Protein AF-A0A8S0P859-F1 (afdb_monomer_lite)

Sequence (297 aa):
MIHQGKLPVNLKQMSTKRLSVHLLQLVLFYLLIFFKLLDSATSANGVLSSSPEEEEEIEAAIGYGYSIQSVIGDSSGKTLTAHLQLIQNSSILGLDIQFLTLTASFETKDRLRIRITDADSPRWEIPQQILPRQSQSPLRRSLVGNHPSPPQNHRLFLSDPTSDLTFTLQNTAPFGFTVSRISSGDTLFNTTPVNHRPSTYLIFKDQYLQLSSALPPHTSNLYGIGEHTKSSFRLQHNQTLTLWNADIASAKIDLNLYGSHPFYMDVRSPGGITHGVLLLNLMAWMLCTLGIGLPTR

InterPro domains:
  IPR011013 Galactose mutarotase-like domain superfamily [SSF74650] (62-282)
  IPR025887 Glycoside hydrolase family 31, N-terminal domain [PF13802] (104-282)

Secondary structure (DSSP, 8-state):
---PPPPP--SSHHHHHHHHHHHHHHHHHHHHHHHHHHHHTTS--------HHHHHHHHHHH---EEEEEEEE-TTSSEEEEEEEESS---TTSPBPSEEEEEEEEEETTEEEEEEEESSS------TTTS--PPPPP----------PPPSSSEEEEE-TT-SEEEEEE--SS-EEEEEETTT--EEEE-PPPTT-GGGS-EEBSS-EE------TTT--EEEEES-B-S-SSPPSSEEEEE------TTSBTS--S--EEEEEEEETTTTEEEEEE-----S-EEEEE--PPP--

Structure (mmCIF, N/CA/C/O backbone):
data_AF-A0A8S0P859-F1
#
_entry.id   AF-A0A8S0P859-F1
#
loop_
_atom_site.group_PDB
_atom_site.id
_atom_site.type_symbol
_atom_site.label_atom_id
_atom_site.label_alt_id
_atom_site.label_comp_id
_atom_site.label_asym_id
_atom_site.label_entity_id
_atom_site.label_seq_id
_atom_site.pdbx_PDB_ins_code
_atom_site.Cartn_x
_atom_site.Cartn_y
_atom_site.Cartn_z
_atom_site.occupancy
_atom_site.B_iso_or_equiv
_atom_site.auth_seq_id
_atom_site.auth_comp_id
_atom_site.auth_asym_id
_atom_site.auth_atom_id
_atom_site.pdbx_PDB_model_num
ATOM 1 N N . MET A 1 1 ? -25.769 4.813 -50.311 1.00 35.22 1 MET A N 1
ATOM 2 C CA . MET A 1 1 ? -25.599 6.239 -50.659 1.00 35.22 1 MET A CA 1
ATOM 3 C C . MET A 1 1 ? -24.997 6.916 -49.437 1.00 35.22 1 MET A C 1
ATOM 5 O O . MET A 1 1 ? -25.624 6.924 -48.388 1.00 35.22 1 MET A O 1
ATOM 9 N N . ILE A 1 2 ? -23.722 7.288 -49.527 1.00 25.86 2 ILE A N 1
ATOM 10 C CA . ILE A 1 2 ? -22.899 7.775 -48.412 1.00 25.86 2 ILE A CA 1
ATOM 11 C C . ILE A 1 2 ? -23.246 9.244 -48.173 1.00 25.86 2 ILE A C 1
ATOM 13 O O . ILE A 1 2 ? -23.098 10.047 -49.090 1.00 25.86 2 ILE A O 1
ATOM 17 N N . HIS A 1 3 ? -23.663 9.601 -46.958 1.00 25.80 3 HIS A N 1
ATOM 18 C CA . HIS A 1 3 ? -23.721 10.996 -46.531 1.00 25.80 3 HIS A CA 1
ATOM 19 C C . HIS A 1 3 ? -22.545 11.260 -45.590 1.00 25.80 3 HIS A C 1
ATOM 21 O O . HIS A 1 3 ? -22.503 10.757 -44.469 1.00 25.80 3 HIS A O 1
ATOM 27 N N . GLN A 1 4 ? -21.554 12.013 -46.073 1.00 32.56 4 GLN A N 1
ATOM 28 C CA . GLN A 1 4 ? -20.460 12.512 -45.248 1.00 32.56 4 GLN A CA 1
ATOM 29 C C . GLN A 1 4 ? -20.936 13.709 -44.419 1.00 32.56 4 GLN A C 1
ATOM 31 O O . GLN A 1 4 ? -21.314 14.740 -44.975 1.00 32.56 4 GLN A O 1
ATOM 36 N N . GLY A 1 5 ? -20.885 13.578 -43.094 1.00 28.41 5 GLY A N 1
ATOM 37 C CA . GLY A 1 5 ? -20.951 14.694 -42.154 1.00 28.41 5 GLY A CA 1
ATOM 38 C C . GLY A 1 5 ? -19.538 15.112 -41.747 1.00 28.41 5 GLY A C 1
ATOM 39 O O . GLY A 1 5 ? -18.796 14.317 -41.173 1.00 28.41 5 GLY A O 1
ATOM 40 N N . LYS A 1 6 ? -19.155 16.352 -42.066 1.00 31.91 6 LYS A N 1
ATOM 41 C CA . LYS A 1 6 ? -17.910 16.997 -41.618 1.00 31.91 6 LYS A CA 1
ATOM 42 C C . LYS A 1 6 ? -17.894 17.130 -40.089 1.00 31.91 6 LYS A C 1
ATOM 44 O O . LYS A 1 6 ? -18.782 17.757 -39.520 1.00 31.91 6 LYS A O 1
ATOM 49 N N . LEU A 1 7 ? -16.845 16.617 -39.448 1.00 30.45 7 LEU A N 1
ATOM 50 C CA . LEU A 1 7 ? -16.469 16.958 -38.071 1.00 30.45 7 LEU A CA 1
ATOM 51 C C . LEU A 1 7 ? -15.822 18.358 -38.034 1.00 30.45 7 LEU A C 1
ATOM 53 O O . LEU A 1 7 ? -15.005 18.659 -38.911 1.00 30.45 7 LEU A O 1
ATOM 57 N N . PRO A 1 8 ? -16.120 19.212 -37.037 1.00 32.94 8 PRO A N 1
ATOM 58 C CA . PRO A 1 8 ? -15.413 20.471 -36.871 1.00 32.94 8 PRO A CA 1
ATOM 59 C C . PRO A 1 8 ? -13.991 20.230 -36.347 1.00 32.94 8 PRO A C 1
ATOM 61 O O . PRO A 1 8 ? -13.750 19.581 -35.329 1.00 32.94 8 PRO A O 1
ATOM 64 N N . VAL A 1 9 ? -13.038 20.797 -37.081 1.00 44.69 9 VAL A N 1
ATOM 65 C CA . VAL A 1 9 ? -11.613 20.869 -36.768 1.00 44.69 9 VAL A CA 1
ATOM 66 C C . VAL A 1 9 ? -11.414 21.890 -35.650 1.00 44.69 9 VAL A C 1
ATOM 68 O O . VAL A 1 9 ? -11.278 23.073 -35.936 1.00 44.69 9 VAL A O 1
ATOM 71 N N . ASN A 1 10 ? -11.400 21.462 -34.382 1.00 39.41 10 ASN A N 1
ATOM 72 C CA . ASN A 1 10 ? -10.666 22.185 -33.333 1.00 39.41 10 ASN A CA 1
ATOM 73 C C . ASN A 1 10 ? -10.486 21.377 -32.031 1.00 39.41 10 ASN A C 1
ATOM 75 O O . ASN A 1 10 ? -11.115 21.643 -31.016 1.00 39.41 10 ASN A O 1
ATOM 79 N N . LEU A 1 11 ? -9.595 20.381 -32.045 1.00 36.38 11 LEU A N 1
ATOM 80 C CA . LEU A 1 11 ? -9.107 19.714 -30.820 1.00 36.38 11 LEU A CA 1
ATOM 81 C C . LEU A 1 11 ? -7.574 19.731 -30.688 1.00 36.38 11 LEU A C 1
ATOM 83 O O . LEU A 1 11 ? -7.034 19.370 -29.646 1.00 36.38 11 LEU A O 1
ATOM 87 N N . LYS A 1 12 ? -6.847 20.227 -31.700 1.00 35.47 12 LYS A N 1
ATOM 88 C CA . LYS A 1 12 ? -5.373 20.300 -31.675 1.00 35.47 12 LYS A CA 1
ATOM 89 C C . LYS A 1 12 ? -4.805 21.537 -30.972 1.00 35.47 12 LYS A C 1
ATOM 91 O O . LYS A 1 12 ? -3.627 21.535 -30.625 1.00 35.47 12 LYS A O 1
ATOM 96 N N . GLN A 1 13 ? -5.608 22.575 -30.729 1.00 35.34 13 GLN A N 1
ATOM 97 C CA . GLN A 1 13 ? -5.101 23.844 -30.186 1.00 35.34 13 GLN A CA 1
ATOM 98 C C . GLN A 1 13 ? -5.181 23.960 -28.653 1.00 35.34 13 GLN A C 1
ATOM 100 O O . GLN A 1 13 ? -4.499 24.803 -28.072 1.00 35.34 13 GLN A O 1
ATOM 105 N N . MET A 1 14 ? -5.962 23.102 -27.985 1.00 33.19 14 MET A N 1
ATOM 106 C CA . MET A 1 14 ? -6.164 23.162 -26.527 1.00 33.19 14 MET A CA 1
ATOM 107 C C . MET A 1 14 ? -5.249 22.203 -25.738 1.00 33.19 14 MET A C 1
ATOM 109 O O . MET A 1 14 ? -4.999 22.419 -24.556 1.00 33.19 14 MET A O 1
ATOM 113 N N . SER A 1 15 ? -4.685 21.186 -26.401 1.00 44.16 15 SER A N 1
ATOM 114 C CA . SER A 1 15 ? -3.767 20.201 -25.803 1.00 44.16 15 SER A CA 1
ATOM 115 C C . SER A 1 15 ? -2.305 20.673 -25.805 1.00 44.16 15 SER A C 1
ATOM 117 O O . SER A 1 15 ? -1.593 20.511 -24.817 1.00 44.16 15 SER A O 1
ATOM 119 N N . THR A 1 16 ? -1.872 21.360 -26.864 1.00 39.47 16 THR A N 1
ATOM 120 C CA . THR A 1 16 ? -0.487 21.830 -27.031 1.00 39.47 16 THR A CA 1
ATOM 121 C C . THR A 1 16 ? -0.111 22.949 -26.065 1.00 39.47 16 THR A C 1
ATOM 123 O O . THR A 1 16 ? 1.015 22.972 -25.582 1.00 39.47 16 THR A O 1
ATOM 126 N N . LYS A 1 17 ? -1.051 23.833 -25.700 1.00 38.88 17 LYS A N 1
ATOM 127 C CA . LYS A 1 17 ? -0.792 24.902 -24.720 1.00 38.88 17 LYS A CA 1
ATOM 128 C C . LYS A 1 17 ? -0.602 24.370 -23.294 1.00 38.88 17 LYS A C 1
ATOM 130 O O . LYS A 1 17 ? 0.308 24.824 -22.614 1.00 38.88 17 LYS A O 1
ATOM 135 N N . ARG A 1 18 ? -1.392 23.382 -22.846 1.00 45.03 18 ARG A N 1
ATOM 136 C CA . ARG A 1 18 ? -1.217 22.759 -21.514 1.00 45.03 18 ARG A CA 1
ATOM 137 C C . ARG A 1 18 ? 0.034 21.884 -21.437 1.00 45.03 18 ARG A C 1
ATOM 139 O O . ARG A 1 18 ? 0.764 21.986 -20.458 1.00 45.03 18 ARG A O 1
ATOM 146 N N . LEU A 1 19 ? 0.325 21.097 -22.479 1.00 43.97 19 LEU A N 1
ATOM 147 C CA . LEU A 1 19 ? 1.585 20.345 -22.559 1.00 43.97 19 LEU A CA 1
ATOM 148 C C . LEU A 1 19 ? 2.797 21.285 -22.561 1.00 43.97 19 LEU A C 1
ATOM 150 O O . LEU A 1 19 ? 3.784 21.009 -21.890 1.00 43.97 19 LEU A O 1
ATOM 154 N N . SER A 1 20 ? 2.707 22.411 -23.274 1.00 49.41 20 SER A N 1
ATOM 155 C CA . SER A 1 20 ? 3.773 23.412 -23.330 1.00 49.41 20 SER A CA 1
ATOM 156 C C . SER A 1 20 ? 4.015 24.079 -21.981 1.00 49.41 20 SER A C 1
ATOM 158 O O . SER A 1 20 ? 5.164 24.359 -21.674 1.00 49.41 20 SER A O 1
ATOM 160 N N . VAL A 1 21 ? 2.977 24.329 -21.177 1.00 51.91 21 VAL A N 1
ATOM 161 C CA . VAL A 1 21 ? 3.139 24.924 -19.840 1.00 51.91 21 VAL A CA 1
ATOM 162 C C . VAL A 1 21 ? 3.751 23.920 -18.865 1.00 51.91 21 VAL A C 1
ATOM 164 O O . VAL A 1 21 ? 4.648 24.293 -18.120 1.00 51.91 21 VAL A O 1
ATOM 167 N N . HIS A 1 22 ? 3.350 22.646 -18.903 1.00 57.69 22 HIS A N 1
ATOM 168 C CA . HIS A 1 22 ? 3.959 21.617 -18.054 1.00 57.69 22 HIS A CA 1
ATOM 169 C C . HIS A 1 22 ? 5.394 21.291 -18.460 1.00 57.69 22 HIS A C 1
ATOM 171 O O . HIS A 1 22 ? 6.247 21.176 -17.589 1.00 57.69 22 HIS A O 1
ATOM 177 N N . LEU A 1 23 ? 5.690 21.214 -19.761 1.00 56.25 23 LEU A N 1
ATOM 178 C CA . LEU A 1 23 ? 7.058 21.051 -20.247 1.00 56.25 23 LEU A CA 1
ATOM 179 C C . LEU A 1 23 ? 7.910 22.271 -19.886 1.00 56.25 23 LEU A C 1
ATOM 181 O O . LEU A 1 23 ? 9.048 22.105 -19.478 1.00 56.25 23 LEU A O 1
ATOM 185 N N . LEU A 1 24 ? 7.354 23.483 -19.966 1.00 50.75 24 LEU A N 1
ATOM 186 C CA . LEU A 1 24 ? 8.039 24.707 -19.553 1.00 50.75 24 LEU A CA 1
ATOM 187 C C . LEU A 1 24 ? 8.272 24.749 -18.040 1.00 50.75 24 LEU A C 1
ATOM 189 O O . LEU A 1 24 ? 9.339 25.177 -17.627 1.00 50.75 24 LEU A O 1
ATOM 193 N N . GLN A 1 25 ? 7.330 24.278 -17.218 1.00 58.97 25 GLN A N 1
ATOM 194 C CA . GLN A 1 25 ? 7.516 24.147 -15.769 1.00 58.97 25 GLN A CA 1
ATOM 195 C C . GLN A 1 25 ? 8.554 23.080 -15.422 1.00 58.97 25 GLN A C 1
ATOM 197 O O . GLN A 1 25 ? 9.380 23.317 -14.550 1.00 58.97 25 GLN A O 1
ATOM 202 N N . LEU A 1 26 ? 8.561 21.946 -16.129 1.00 60.00 26 LEU A N 1
ATOM 203 C CA . LEU A 1 26 ? 9.576 20.906 -15.968 1.00 60.00 26 LEU A CA 1
ATOM 204 C C . LEU A 1 26 ? 10.954 21.437 -16.377 1.00 60.00 26 LEU A C 1
ATOM 206 O O . LEU A 1 26 ? 11.920 21.275 -15.645 1.00 60.00 26 LEU A O 1
ATOM 210 N N . VAL A 1 27 ? 11.038 22.122 -17.522 1.00 71.00 27 VAL A N 1
ATOM 211 C CA . VAL A 1 27 ? 12.269 22.748 -18.012 1.00 71.00 27 VAL A CA 1
ATOM 212 C C . VAL A 1 27 ? 12.727 23.834 -17.052 1.00 71.00 27 VAL A C 1
ATOM 214 O O . VAL A 1 27 ? 13.904 23.837 -16.739 1.00 71.00 27 VAL A O 1
ATOM 217 N N . LEU A 1 28 ? 11.845 24.696 -16.529 1.00 58.84 28 LEU A N 1
ATOM 218 C CA . LEU A 1 28 ? 12.204 25.687 -15.507 1.00 58.84 28 LEU A CA 1
ATOM 219 C C . LEU A 1 28 ? 12.664 25.025 -14.210 1.00 58.84 28 LEU A C 1
ATOM 221 O O . LEU A 1 28 ? 13.595 25.524 -13.598 1.00 58.84 28 LEU A O 1
ATOM 225 N N . PHE A 1 29 ? 12.046 23.920 -13.797 1.00 69.44 29 PHE A N 1
ATOM 226 C CA . PHE A 1 29 ? 12.457 23.162 -12.618 1.00 69.44 29 PHE A CA 1
ATOM 227 C C . PHE A 1 29 ? 13.864 22.581 -12.807 1.00 69.44 29 PHE A C 1
ATOM 229 O O . PHE A 1 29 ? 14.737 22.811 -11.975 1.00 69.44 29 PHE A O 1
ATOM 236 N N . TYR A 1 30 ? 14.134 21.945 -13.951 1.00 67.50 30 TYR A N 1
ATOM 237 C CA . TYR A 1 30 ? 15.476 21.476 -14.302 1.00 67.50 30 TYR A CA 1
ATOM 238 C C . TYR A 1 30 ? 16.471 22.627 -14.521 1.00 67.50 30 TYR A C 1
ATOM 240 O O . TYR A 1 30 ? 17.639 22.473 -14.183 1.00 67.50 30 TYR A O 1
ATOM 248 N N . LEU A 1 31 ? 16.033 23.788 -15.024 1.00 62.53 31 LEU A N 1
ATOM 249 C CA . LEU A 1 31 ? 16.871 24.983 -15.173 1.00 62.53 31 LEU A CA 1
ATOM 250 C C . LEU A 1 31 ? 17.218 25.589 -13.813 1.00 62.53 31 LEU A C 1
ATOM 252 O O . LEU A 1 31 ? 18.346 26.008 -13.618 1.00 62.53 31 LEU A O 1
ATOM 256 N N . LEU A 1 32 ? 16.271 25.638 -12.876 1.00 59.22 32 LEU A N 1
ATOM 257 C CA . LEU A 1 32 ? 16.489 26.124 -11.513 1.00 59.22 32 LEU A CA 1
ATOM 258 C C . LEU A 1 32 ? 17.440 25.196 -10.758 1.00 59.22 32 LEU A C 1
ATOM 260 O O . LEU A 1 32 ? 18.344 25.681 -10.086 1.00 59.22 32 LEU A O 1
ATOM 264 N N . ILE A 1 33 ? 17.296 23.881 -10.939 1.00 60.47 33 ILE A N 1
ATOM 265 C CA . ILE A 1 33 ? 18.270 22.893 -10.461 1.00 60.47 33 ILE A CA 1
ATOM 266 C C . ILE A 1 33 ? 19.641 23.154 -11.102 1.00 60.47 33 ILE A C 1
ATOM 268 O O . ILE A 1 33 ? 20.639 23.230 -10.395 1.00 60.47 33 ILE A O 1
ATOM 272 N N . PHE A 1 34 ? 19.699 23.363 -12.420 1.00 63.16 34 PHE A N 1
ATOM 273 C CA . PHE A 1 34 ? 20.948 23.611 -13.147 1.00 63.16 34 PHE A CA 1
ATOM 274 C C . PHE A 1 34 ? 21.636 24.928 -12.749 1.00 63.16 34 PHE A C 1
ATOM 276 O O . PHE A 1 34 ? 22.850 24.951 -12.588 1.00 63.16 34 PHE A O 1
ATOM 283 N N . PHE A 1 35 ? 20.889 26.017 -12.551 1.00 51.84 35 PHE A N 1
ATOM 284 C CA . PHE A 1 35 ? 21.438 27.307 -12.122 1.00 51.84 35 PHE A CA 1
ATOM 285 C C . PHE A 1 35 ? 21.894 27.280 -10.662 1.00 51.84 35 PHE A C 1
ATOM 287 O O . PHE A 1 35 ? 22.959 27.813 -10.368 1.00 51.84 35 PHE A O 1
ATOM 294 N N . LYS A 1 36 ? 21.171 26.587 -9.772 1.00 52.66 36 LYS A N 1
ATOM 295 C CA . LYS A 1 36 ? 21.652 26.343 -8.404 1.00 52.66 36 LYS A CA 1
ATOM 296 C C . LYS A 1 36 ? 22.924 25.485 -8.387 1.00 52.66 36 LYS A C 1
ATOM 298 O O . LYS A 1 36 ? 23.846 25.789 -7.642 1.00 52.66 36 LYS A O 1
ATOM 303 N N . LEU A 1 37 ? 23.018 24.482 -9.265 1.00 47.22 37 LEU A N 1
ATOM 304 C CA . LEU A 1 37 ? 24.235 23.684 -9.466 1.00 47.22 37 LEU A CA 1
ATOM 305 C C . LEU A 1 37 ? 25.407 24.512 -10.023 1.00 47.22 37 LEU A C 1
ATOM 307 O O . LEU A 1 37 ? 26.561 24.226 -9.705 1.00 47.22 37 LEU A O 1
ATOM 311 N N . LEU A 1 38 ? 25.127 25.531 -10.843 1.00 42.69 38 LEU A N 1
ATOM 312 C CA . LEU A 1 38 ? 26.145 26.406 -11.426 1.00 42.69 38 LEU A CA 1
ATOM 313 C C . LEU A 1 38 ? 26.667 27.448 -10.423 1.00 42.69 38 LEU A C 1
ATOM 315 O O . LEU A 1 38 ? 27.869 27.706 -10.410 1.00 42.69 38 LEU A O 1
ATOM 319 N N . ASP A 1 39 ? 25.810 27.981 -9.546 1.00 44.81 39 ASP A N 1
ATOM 320 C CA . ASP A 1 39 ? 26.237 28.852 -8.439 1.00 44.81 39 ASP A CA 1
ATOM 321 C C . ASP A 1 39 ? 27.176 28.104 -7.471 1.00 44.81 39 ASP A C 1
ATOM 323 O O . ASP A 1 39 ? 28.192 28.652 -7.042 1.00 44.81 39 ASP A O 1
ATOM 327 N N . SER A 1 40 ? 26.934 26.812 -7.215 1.00 43.97 40 SER A N 1
ATOM 328 C CA . SER A 1 40 ? 27.833 25.967 -6.410 1.00 43.97 40 SER A CA 1
ATOM 329 C C . SER A 1 40 ? 29.161 25.618 -7.103 1.00 43.97 40 SER A C 1
ATOM 331 O O . SER A 1 40 ? 30.138 25.296 -6.426 1.00 43.97 40 SER A O 1
ATOM 333 N N . ALA A 1 41 ? 29.243 25.710 -8.436 1.00 41.16 41 ALA A N 1
ATOM 334 C CA . ALA A 1 41 ? 30.427 25.323 -9.213 1.00 41.16 41 ALA A CA 1
ATOM 335 C C . ALA A 1 41 ? 31.572 26.357 -9.185 1.00 41.16 41 ALA A C 1
ATOM 337 O O . ALA A 1 41 ? 32.658 26.083 -9.698 1.00 41.16 41 ALA A O 1
ATOM 338 N N . THR A 1 42 ? 31.368 27.528 -8.568 1.00 40.31 42 THR A N 1
ATOM 339 C CA . THR A 1 42 ? 32.450 28.510 -8.346 1.00 40.31 42 THR A CA 1
ATOM 340 C C . THR A 1 42 ? 33.261 28.267 -7.069 1.00 40.31 42 THR A C 1
ATOM 342 O O . THR A 1 42 ? 34.252 28.960 -6.841 1.00 40.31 42 THR A O 1
ATOM 345 N N . SER A 1 43 ? 32.939 27.228 -6.289 1.00 38.44 43 SER A N 1
ATOM 346 C CA . SER A 1 43 ? 33.786 26.740 -5.196 1.00 38.44 43 SER A CA 1
ATOM 347 C C . SER A 1 43 ? 34.404 25.393 -5.578 1.00 38.44 43 SER A C 1
ATOM 349 O O . SER A 1 43 ? 33.724 24.376 -5.693 1.00 38.44 43 SER A O 1
ATOM 351 N N . ALA A 1 44 ? 35.703 25.404 -5.865 1.00 40.00 44 ALA A N 1
ATOM 352 C CA . ALA A 1 44 ? 36.427 24.285 -6.451 1.00 40.00 44 ALA A CA 1
ATOM 353 C C . ALA A 1 44 ? 36.476 23.024 -5.559 1.00 40.00 44 ALA A C 1
ATOM 355 O O . ALA A 1 44 ? 36.768 23.096 -4.369 1.00 40.00 44 ALA A O 1
ATOM 356 N N . ASN A 1 45 ? 36.330 21.869 -6.223 1.00 39.41 45 ASN A N 1
ATOM 357 C CA . ASN A 1 45 ? 36.697 20.508 -5.805 1.00 39.41 45 ASN A CA 1
ATOM 358 C C . ASN A 1 45 ? 35.948 19.912 -4.595 1.00 39.41 45 ASN A C 1
ATOM 360 O O . ASN A 1 45 ? 36.508 19.748 -3.514 1.00 39.41 45 ASN A O 1
ATOM 364 N N . GLY A 1 46 ? 34.719 19.446 -4.828 1.00 30.41 46 GLY A N 1
ATOM 365 C CA . GLY A 1 46 ? 33.992 18.550 -3.928 1.00 30.41 46 GLY A CA 1
ATOM 366 C C . GLY A 1 46 ? 33.046 17.648 -4.719 1.00 30.41 46 GLY A C 1
ATOM 367 O O . GLY A 1 46 ? 32.444 18.083 -5.697 1.00 30.41 46 GLY A O 1
ATOM 368 N N . VAL A 1 47 ? 32.959 16.375 -4.332 1.00 33.75 47 VAL A N 1
ATOM 369 C CA . VAL A 1 47 ? 31.988 15.401 -4.852 1.00 33.75 47 VAL A CA 1
ATOM 370 C C . VAL A 1 47 ? 30.582 16.003 -4.779 1.00 33.75 47 VAL A C 1
ATOM 372 O O . VAL A 1 47 ? 30.191 16.535 -3.745 1.00 33.75 47 VAL A O 1
ATOM 375 N N . LEU A 1 48 ? 29.841 15.933 -5.884 1.00 36.00 48 LEU A N 1
ATOM 376 C CA . LEU A 1 48 ? 28.488 16.467 -6.004 1.00 36.00 48 LEU A CA 1
ATOM 377 C C . LEU A 1 48 ? 27.523 15.597 -5.172 1.00 36.00 48 LEU A C 1
ATOM 379 O O . LEU A 1 48 ? 27.031 14.580 -5.657 1.00 36.00 48 LEU A O 1
ATOM 383 N N . SER A 1 49 ? 27.284 15.960 -3.912 1.00 41.44 49 SER A N 1
ATOM 384 C CA . SER A 1 49 ? 26.151 15.460 -3.124 1.00 41.44 49 SER A CA 1
ATOM 385 C C . SER A 1 49 ? 25.351 16.649 -2.608 1.00 41.44 49 SER A C 1
ATOM 387 O O . SER A 1 49 ? 25.919 17.504 -1.926 1.00 41.44 49 SER A O 1
ATOM 389 N N . SER A 1 50 ? 24.057 16.697 -2.926 1.00 48.44 50 SER A N 1
ATOM 390 C CA . SER A 1 50 ? 23.092 17.565 -2.245 1.00 48.44 50 SER A CA 1
ATOM 391 C C . SER A 1 50 ? 23.196 17.363 -0.736 1.00 48.44 50 SER A C 1
ATOM 393 O O . SER A 1 50 ? 23.426 16.245 -0.266 1.00 48.44 50 SER A O 1
ATOM 395 N N . SER A 1 51 ? 23.079 18.443 0.034 1.00 57.56 51 SER A N 1
ATOM 396 C CA . SER A 1 51 ? 23.054 18.309 1.489 1.00 57.56 51 SER A CA 1
ATOM 397 C C . SER A 1 51 ? 21.737 17.642 1.933 1.00 57.56 51 SER A C 1
ATOM 399 O O . SER A 1 51 ? 20.711 17.830 1.275 1.00 57.56 51 SER A O 1
ATOM 401 N N . PRO A 1 52 ? 21.716 16.877 3.043 1.00 61.75 52 PRO A N 1
ATOM 402 C CA . PRO A 1 52 ? 20.487 16.253 3.548 1.00 61.75 52 PRO A CA 1
ATOM 403 C C . PRO A 1 52 ? 19.347 17.252 3.800 1.00 61.75 52 PRO A C 1
ATOM 405 O O . PRO A 1 52 ? 18.180 16.903 3.652 1.00 61.75 52 PRO A O 1
ATOM 408 N N . GLU A 1 53 ? 19.689 18.496 4.146 1.00 61.34 53 GLU A N 1
ATOM 409 C CA . GLU A 1 53 ? 18.733 19.583 4.383 1.00 61.34 53 GLU A CA 1
ATOM 410 C C . GLU A 1 53 ? 18.067 20.058 3.076 1.00 61.34 53 GLU A C 1
ATOM 412 O O . GLU A 1 53 ? 16.867 20.320 3.057 1.00 61.34 53 GLU A O 1
ATOM 417 N N . GLU A 1 54 ? 18.802 20.094 1.959 1.00 60.94 54 GLU A N 1
ATOM 418 C CA . GLU A 1 54 ? 18.247 20.440 0.639 1.00 60.94 54 GLU A CA 1
ATOM 419 C C . GLU A 1 54 ? 17.353 19.327 0.071 1.00 60.94 54 GLU A C 1
ATOM 421 O O . GLU A 1 54 ? 16.348 19.615 -0.582 1.00 60.94 54 GLU A O 1
ATOM 426 N N . GLU A 1 55 ? 17.684 18.055 0.321 1.00 61.97 55 GLU A N 1
ATOM 427 C CA . GLU A 1 55 ? 16.820 16.922 -0.044 1.00 61.97 55 GLU A CA 1
ATOM 428 C C . GLU A 1 55 ? 15.511 16.935 0.756 1.00 61.97 55 GLU A C 1
ATOM 430 O O . GLU A 1 55 ? 14.441 16.753 0.172 1.00 61.97 55 GLU A O 1
ATOM 435 N N . GLU A 1 56 ? 15.573 17.225 2.060 1.00 60.94 56 GLU A N 1
ATOM 436 C CA . GLU A 1 56 ? 14.382 17.397 2.898 1.00 60.94 56 GLU A CA 1
ATOM 437 C C . GLU A 1 56 ? 13.515 18.569 2.414 1.00 60.94 56 GLU A C 1
ATOM 439 O O . GLU A 1 56 ? 12.294 18.432 2.333 1.00 60.94 56 GLU A O 1
ATOM 444 N N . GLU A 1 57 ? 14.117 19.699 2.034 1.00 63.09 57 GLU A N 1
ATOM 445 C CA . GLU A 1 57 ? 13.386 20.875 1.550 1.00 63.09 57 GLU A CA 1
ATOM 446 C C . GLU A 1 57 ? 12.689 20.610 0.201 1.00 63.09 57 GLU A C 1
ATOM 448 O O . GLU A 1 57 ? 11.533 21.002 0.000 1.00 63.09 57 GLU A O 1
ATOM 453 N N . ILE A 1 58 ? 13.343 19.877 -0.711 1.00 65.00 58 ILE A N 1
ATOM 454 C CA . ILE A 1 58 ? 12.746 19.461 -1.989 1.00 65.00 58 ILE A CA 1
ATOM 455 C C . ILE A 1 58 ? 11.627 18.434 -1.768 1.00 65.00 58 ILE A C 1
ATOM 457 O O . ILE A 1 58 ? 10.568 18.552 -2.388 1.00 65.00 58 ILE A O 1
ATOM 461 N N . GLU A 1 59 ? 11.812 17.453 -0.881 1.00 67.69 59 GLU A N 1
ATOM 462 C CA . GLU A 1 59 ? 10.758 16.491 -0.539 1.00 67.69 59 GLU A CA 1
ATOM 463 C C . GLU A 1 59 ? 9.568 17.172 0.153 1.00 67.69 59 GLU A C 1
ATOM 465 O O . GLU A 1 59 ? 8.414 16.877 -0.169 1.00 67.69 59 GLU A O 1
ATOM 470 N N . ALA A 1 60 ? 9.819 18.125 1.055 1.00 65.19 60 ALA A N 1
ATOM 471 C CA . ALA A 1 60 ? 8.779 18.882 1.757 1.00 65.19 60 ALA A CA 1
ATOM 472 C C . ALA A 1 60 ? 7.954 19.735 0.799 1.00 65.19 60 ALA A C 1
ATOM 474 O O . ALA A 1 60 ? 6.754 19.922 1.007 1.00 65.19 60 ALA A O 1
ATOM 475 N N . ALA A 1 61 ? 8.565 20.182 -0.298 1.00 76.88 61 ALA A N 1
ATOM 476 C CA . ALA A 1 61 ? 7.851 20.868 -1.356 1.00 76.88 61 ALA A CA 1
ATOM 477 C C . ALA A 1 61 ? 6.860 19.952 -2.096 1.00 76.88 61 ALA A C 1
ATOM 479 O O . ALA A 1 61 ? 5.904 20.473 -2.662 1.00 76.88 61 ALA A O 1
ATOM 480 N N . ILE A 1 62 ? 7.014 18.620 -2.100 1.00 88.19 62 ILE A N 1
ATOM 481 C CA . ILE A 1 62 ? 6.104 17.713 -2.829 1.00 88.19 62 ILE A CA 1
ATOM 482 C C . ILE A 1 62 ? 4.729 17.641 -2.149 1.00 88.19 62 ILE A C 1
ATOM 484 O O . ILE A 1 62 ? 3.703 17.687 -2.833 1.00 88.19 62 ILE A O 1
ATOM 488 N N . GLY A 1 63 ? 4.675 17.566 -0.817 1.00 93.50 63 GLY A N 1
ATOM 489 C CA . GLY A 1 63 ? 3.408 17.546 -0.087 1.00 93.50 63 GLY A CA 1
ATOM 490 C C . GLY A 1 63 ? 3.539 17.262 1.407 1.00 93.50 63 GLY A C 1
ATOM 491 O O . GLY A 1 63 ? 4.528 16.709 1.878 1.00 93.50 63 GLY A O 1
ATOM 492 N N . TYR A 1 64 ? 2.488 17.614 2.149 1.00 95.19 64 TYR A N 1
ATOM 493 C CA . TYR A 1 64 ? 2.484 17.616 3.619 1.00 95.19 64 TYR A CA 1
ATOM 494 C C . TYR A 1 64 ? 1.633 16.505 4.247 1.00 95.19 64 TYR A C 1
ATOM 496 O O . TYR A 1 64 ? 1.549 16.409 5.467 1.00 95.19 64 TYR A O 1
ATOM 504 N N . GLY A 1 65 ? 0.993 15.662 3.435 1.00 96.06 65 GLY A N 1
ATOM 505 C CA . GLY A 1 65 ? 0.154 14.563 3.907 1.00 96.06 65 GLY A CA 1
ATOM 506 C C . GLY A 1 65 ? -1.206 14.992 4.471 1.00 96.06 65 GLY A C 1
ATOM 507 O O . GLY A 1 65 ? -1.680 16.110 4.264 1.00 96.06 65 GLY A O 1
ATOM 508 N N . TYR A 1 66 ? -1.857 14.059 5.165 1.00 97.81 66 TYR A N 1
ATOM 509 C CA . TYR A 1 66 ? -3.243 14.182 5.623 1.00 97.81 66 TYR A CA 1
ATOM 510 C C . TYR A 1 66 ? -3.357 13.926 7.127 1.00 97.81 66 TYR A C 1
ATOM 512 O O . TYR A 1 66 ? -2.561 13.180 7.692 1.00 97.81 66 TYR A O 1
ATOM 520 N N . SER A 1 67 ? -4.371 14.499 7.767 1.00 96.88 67 SER A N 1
ATOM 521 C CA . SER A 1 67 ? -4.777 14.199 9.142 1.00 96.88 67 SER A CA 1
ATOM 522 C C . SER A 1 67 ? -6.149 13.520 9.164 1.00 96.88 67 SER A C 1
ATOM 524 O O . SER A 1 67 ? -6.922 13.607 8.206 1.00 96.88 67 SER A O 1
ATOM 526 N N . ILE A 1 68 ? -6.458 12.810 10.250 1.00 96.38 68 ILE A N 1
ATOM 527 C CA . ILE A 1 68 ? -7.753 12.143 10.418 1.00 96.38 68 ILE A CA 1
ATOM 528 C C . ILE A 1 68 ? -8.760 13.141 10.986 1.00 96.38 68 ILE A C 1
ATOM 530 O O . ILE A 1 68 ? -8.600 13.632 12.100 1.00 96.38 68 ILE A O 1
ATOM 534 N N . GLN A 1 69 ? -9.834 13.396 10.243 1.00 94.38 69 GLN A N 1
ATOM 535 C CA . GLN A 1 69 ? -10.924 14.262 10.683 1.00 94.38 69 GLN A CA 1
ATOM 536 C C . GLN A 1 69 ? -11.959 13.489 11.508 1.00 94.38 69 GLN A C 1
ATOM 538 O O . GLN A 1 69 ? -12.410 13.955 12.552 1.00 94.38 69 GLN A O 1
ATOM 543 N N . SER A 1 70 ? -12.350 12.302 11.043 1.00 93.56 70 SER A N 1
ATOM 544 C CA . SER A 1 70 ? -13.297 11.435 11.749 1.00 93.56 70 SER A CA 1
ATOM 545 C C . SER A 1 70 ? -13.155 9.981 11.314 1.00 93.56 70 SER A C 1
ATOM 547 O O . SER A 1 70 ? -12.635 9.693 10.234 1.00 93.56 70 SER A O 1
ATOM 549 N N . VAL A 1 71 ? -13.613 9.059 12.163 1.00 92.31 71 VAL A N 1
ATOM 550 C CA . VAL A 1 71 ? -13.606 7.620 11.880 1.00 92.31 71 VAL A CA 1
ATOM 551 C C . VAL A 1 71 ? -14.948 7.007 12.246 1.00 92.31 71 VAL A C 1
ATOM 553 O O . VAL A 1 71 ? -15.507 7.281 13.304 1.00 92.31 71 VAL A O 1
ATOM 556 N N . ILE A 1 72 ? -15.449 6.162 11.354 1.00 89.88 72 ILE A N 1
ATOM 557 C CA . ILE A 1 72 ? -16.730 5.477 11.443 1.00 89.88 72 ILE A CA 1
ATOM 558 C C . ILE A 1 72 ? -16.459 3.980 11.276 1.00 89.88 72 ILE A C 1
ATOM 560 O O . ILE A 1 72 ? -15.982 3.536 10.231 1.00 89.88 72 ILE A O 1
ATOM 564 N N . GLY A 1 73 ? -16.753 3.200 12.313 1.00 81.94 73 GLY A N 1
ATOM 565 C CA . GLY A 1 73 ? -16.807 1.740 12.220 1.00 81.94 73 GLY A CA 1
ATOM 566 C C . GLY A 1 73 ? -18.178 1.281 11.732 1.00 81.94 73 GLY A C 1
ATOM 567 O O . GLY A 1 73 ? -19.187 1.944 11.988 1.00 81.94 73 GLY A O 1
ATOM 568 N N . ASP A 1 74 ? -18.234 0.149 11.038 1.00 79.00 74 ASP A N 1
ATOM 569 C CA . ASP A 1 74 ? -19.508 -0.512 10.783 1.00 79.00 74 ASP A CA 1
ATOM 570 C C . ASP A 1 74 ? -19.982 -1.307 12.011 1.00 79.00 74 ASP A C 1
ATOM 572 O O . ASP A 1 74 ? -19.202 -1.722 12.866 1.00 79.00 74 ASP A O 1
ATOM 576 N N . SER A 1 75 ? -21.292 -1.546 12.107 1.00 74.81 75 SER A N 1
ATOM 577 C CA . SER A 1 75 ? -21.867 -2.350 13.195 1.00 74.81 75 SER A CA 1
ATOM 578 C C . SER A 1 75 ? -21.425 -3.815 13.159 1.00 74.81 75 SER A C 1
ATOM 580 O O . SER A 1 75 ? -21.580 -4.523 14.150 1.00 74.81 75 SER A O 1
ATOM 582 N N . SER A 1 76 ? -20.899 -4.275 12.018 1.00 77.19 76 SER A N 1
ATOM 583 C CA . SER A 1 76 ? -20.390 -5.635 11.846 1.00 77.19 76 SER A CA 1
ATOM 584 C C . SER A 1 76 ? -18.963 -5.819 12.376 1.00 77.19 76 SER A C 1
ATOM 586 O O . SER A 1 76 ? -18.534 -6.955 12.565 1.00 77.19 76 SER A O 1
ATOM 588 N N . GLY A 1 77 ? -18.234 -4.722 12.612 1.00 79.88 77 GLY A N 1
ATOM 589 C CA . GLY A 1 77 ? -16.820 -4.727 12.981 1.00 79.88 77 GLY A CA 1
ATOM 590 C C . GLY A 1 77 ? -15.872 -5.146 11.851 1.00 79.88 77 GLY A C 1
ATOM 591 O O . GLY A 1 77 ? -14.691 -5.347 12.109 1.00 79.88 77 GLY A O 1
ATOM 592 N N . LYS A 1 78 ? -16.355 -5.301 10.610 1.00 86.25 78 LYS A N 1
ATOM 593 C CA . LYS A 1 78 ? -15.555 -5.750 9.453 1.00 86.25 78 LYS A CA 1
ATOM 594 C C . LYS A 1 78 ? -15.069 -4.610 8.567 1.00 86.25 78 LYS A C 1
ATOM 596 O O . LYS A 1 78 ? -14.228 -4.852 7.697 1.00 86.25 78 LYS A O 1
ATOM 601 N N . THR A 1 79 ? -15.574 -3.397 8.782 1.00 92.12 79 THR A N 1
ATOM 602 C CA . THR A 1 79 ?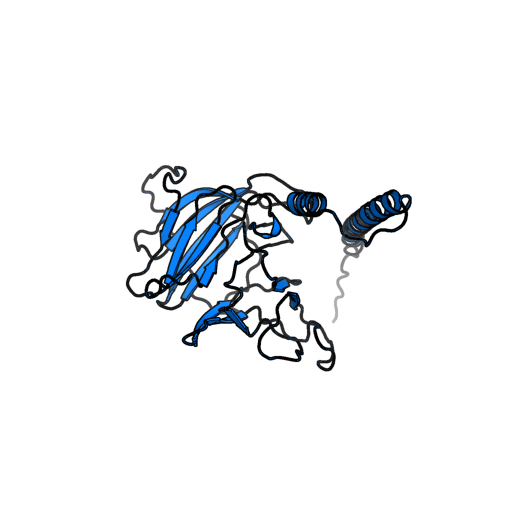 -15.235 -2.213 7.991 1.00 92.12 79 THR A CA 1
ATOM 603 C C . THR A 1 79 ? -14.926 -1.026 8.893 1.00 92.12 79 THR A C 1
ATOM 605 O O . THR A 1 79 ? -15.672 -0.716 9.820 1.00 92.12 79 THR A O 1
ATOM 608 N N . LEU A 1 80 ? -13.860 -0.302 8.564 1.00 93.75 80 LEU A N 1
ATOM 609 C CA . LEU A 1 80 ? -13.513 0.985 9.155 1.00 93.75 80 LEU A CA 1
ATOM 610 C C . LEU A 1 80 ? -13.393 2.018 8.038 1.00 93.75 80 LEU A C 1
ATOM 612 O O . LEU A 1 80 ? -12.677 1.798 7.062 1.00 93.75 80 LEU A O 1
ATOM 616 N N . THR A 1 81 ? -14.090 3.142 8.181 1.00 95.38 81 THR A N 1
ATOM 617 C CA . THR A 1 81 ? -14.020 4.280 7.256 1.00 95.38 81 THR A CA 1
ATOM 618 C C . THR A 1 81 ? -13.478 5.503 7.977 1.00 95.38 81 THR A C 1
ATOM 620 O O . THR A 1 81 ? -14.013 5.894 9.006 1.00 95.38 81 THR A O 1
ATOM 623 N N . ALA A 1 82 ? -12.428 6.111 7.442 1.00 95.81 82 ALA A N 1
ATOM 624 C CA . ALA A 1 82 ? -11.838 7.339 7.947 1.00 95.81 82 ALA A CA 1
ATOM 625 C C . ALA A 1 82 ? -11.975 8.458 6.914 1.00 95.81 82 ALA A C 1
ATOM 627 O O . ALA A 1 82 ? -11.681 8.263 5.732 1.00 95.81 82 ALA A O 1
ATOM 628 N N . HIS A 1 83 ? -12.395 9.629 7.379 1.00 97.25 83 HIS A N 1
ATOM 629 C CA . HIS A 1 83 ? -12.379 10.862 6.604 1.00 97.25 83 HIS A CA 1
ATOM 630 C C . HIS A 1 83 ? -11.087 11.606 6.908 1.00 97.25 83 HIS A C 1
ATOM 632 O O . HIS A 1 83 ? -10.765 11.860 8.071 1.00 97.25 83 HIS A O 1
ATOM 638 N N . LEU A 1 84 ? -10.336 11.909 5.858 1.00 97.94 84 LEU A N 1
ATOM 639 C CA . LEU A 1 84 ? -9.012 12.500 5.934 1.00 97.94 84 LEU A CA 1
ATOM 640 C C . LEU A 1 84 ? -9.053 13.905 5.343 1.00 97.94 84 LEU A C 1
ATOM 642 O O . LEU A 1 84 ? -9.706 14.128 4.324 1.00 97.94 84 LEU A O 1
ATOM 646 N N . GLN A 1 85 ? -8.323 14.825 5.959 1.00 98.19 85 GLN A N 1
ATOM 647 C CA . GLN A 1 85 ? -8.202 16.205 5.511 1.00 98.19 85 GLN A CA 1
ATOM 648 C C . GLN A 1 85 ? -6.737 16.522 5.220 1.00 98.19 85 GLN A C 1
ATOM 650 O O . GLN A 1 85 ? -5.852 16.157 5.994 1.00 98.19 85 GLN A O 1
ATOM 655 N N . LEU A 1 86 ? -6.481 17.186 4.096 1.00 98.12 86 LEU A N 1
ATOM 656 C CA . LEU A 1 86 ? -5.147 17.652 3.737 1.00 98.12 86 LEU A CA 1
ATOM 657 C C . LEU A 1 86 ? -4.605 18.602 4.817 1.00 98.12 86 LEU A C 1
ATOM 659 O O . LEU A 1 86 ? -5.308 19.516 5.249 1.00 98.12 86 LEU A O 1
ATOM 663 N N . ILE A 1 87 ? -3.351 18.404 5.231 1.00 96.69 87 ILE A N 1
ATOM 664 C CA . ILE A 1 87 ? -2.704 19.244 6.252 1.00 96.69 87 ILE A CA 1
ATOM 665 C C . ILE A 1 87 ? -2.353 20.615 5.677 1.00 96.69 87 ILE A C 1
ATOM 667 O O . ILE A 1 87 ? -2.688 21.646 6.257 1.00 96.69 87 ILE A O 1
ATOM 671 N N . GLN A 1 88 ? -1.679 20.624 4.529 1.00 95.69 88 GLN A N 1
ATOM 672 C CA . GLN A 1 88 ? -1.230 21.834 3.857 1.00 95.69 88 GLN A CA 1
ATOM 673 C C . GLN A 1 88 ? -1.106 21.581 2.352 1.00 95.69 88 GLN A C 1
ATOM 675 O O . GLN A 1 88 ? -0.708 20.499 1.923 1.00 95.69 88 GLN A O 1
ATOM 680 N N . ASN A 1 89 ? -1.452 22.597 1.561 1.00 95.88 89 ASN A N 1
ATOM 681 C CA . ASN A 1 89 ? -1.366 22.554 0.104 1.00 95.88 89 ASN A CA 1
ATOM 682 C C . ASN A 1 89 ? 0.080 22.648 -0.392 1.00 95.88 89 ASN A C 1
ATOM 684 O O . ASN A 1 89 ? 0.877 23.432 0.124 1.00 95.88 89 ASN A O 1
ATOM 688 N N . SER A 1 90 ? 0.354 21.946 -1.486 1.00 94.75 90 SER A N 1
ATOM 689 C CA . SER A 1 90 ? 1.497 22.146 -2.366 1.00 94.75 90 SER A CA 1
ATOM 690 C C . SER A 1 90 ? 1.051 22.089 -3.833 1.00 94.75 90 SER A C 1
ATOM 692 O O . SER A 1 90 ? 0.237 21.262 -4.235 1.00 94.75 90 SER A O 1
ATOM 694 N N . SER A 1 91 ? 1.615 22.959 -4.669 1.00 91.25 91 SER A N 1
ATOM 695 C CA . SER A 1 91 ? 1.369 22.964 -6.116 1.00 91.25 91 SER A CA 1
ATOM 696 C C . SER A 1 91 ? 2.356 22.103 -6.915 1.00 91.25 91 SER A C 1
ATOM 698 O O . SER A 1 91 ? 2.190 21.938 -8.128 1.00 91.25 91 SER A O 1
ATOM 700 N N . ILE A 1 92 ? 3.387 21.556 -6.264 1.00 92.56 92 ILE A N 1
ATOM 701 C CA . ILE A 1 92 ? 4.395 20.709 -6.906 1.00 92.56 92 ILE A CA 1
ATOM 702 C C . ILE A 1 92 ? 3.746 19.392 -7.341 1.00 92.56 92 ILE A C 1
ATOM 704 O O . ILE A 1 92 ? 3.003 18.775 -6.585 1.00 92.56 92 ILE A O 1
ATOM 708 N N . LEU A 1 93 ? 4.010 18.968 -8.582 1.00 88.62 93 LEU A N 1
ATOM 709 C CA . LEU A 1 93 ? 3.419 17.769 -9.203 1.00 88.62 93 LEU A CA 1
ATOM 710 C C . LEU A 1 93 ? 1.874 17.762 -9.254 1.00 88.62 93 LEU A C 1
ATOM 712 O O . LEU A 1 93 ? 1.255 16.705 -9.388 1.00 88.62 93 LEU A O 1
ATOM 716 N N . GLY A 1 94 ? 1.249 18.941 -9.210 1.00 91.56 94 GLY A N 1
ATOM 717 C CA . GLY A 1 94 ? -0.195 19.117 -9.360 1.00 91.56 94 GLY A CA 1
ATOM 718 C C . GLY A 1 94 ? -0.902 19.532 -8.072 1.00 91.56 94 GLY A C 1
ATOM 719 O O . GLY A 1 94 ? -0.283 19.742 -7.031 1.00 91.56 94 GLY A O 1
ATOM 720 N N . LEU A 1 95 ? -2.223 19.680 -8.173 1.00 94.44 95 LEU A N 1
ATOM 721 C CA . LEU A 1 95 ? -3.072 20.082 -7.054 1.00 94.44 95 LEU A CA 1
ATOM 722 C C . LEU A 1 95 ? -3.353 18.891 -6.136 1.00 94.44 95 LEU A C 1
ATOM 724 O O . LEU A 1 95 ? -3.6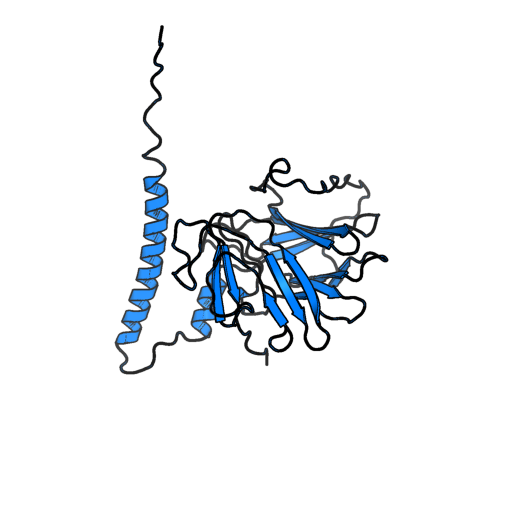82 17.800 -6.615 1.00 94.44 95 LEU A O 1
ATOM 728 N N . ASP A 1 96 ? -3.241 19.128 -4.831 1.00 96.94 96 ASP A N 1
ATOM 729 C CA . ASP A 1 96 ? -3.686 18.191 -3.804 1.00 96.94 96 ASP A CA 1
ATOM 730 C C . ASP A 1 96 ? -5.207 18.021 -3.820 1.00 96.94 96 ASP A C 1
ATOM 732 O O . ASP A 1 96 ? -5.961 18.922 -4.196 1.00 96.94 96 ASP A O 1
ATOM 736 N N . ILE A 1 97 ? -5.657 16.839 -3.406 1.00 97.69 97 ILE A N 1
ATOM 737 C CA . ILE A 1 97 ? -7.069 16.571 -3.148 1.00 97.69 97 ILE A CA 1
ATOM 738 C C . ILE A 1 97 ? -7.369 16.955 -1.697 1.00 97.69 97 ILE A C 1
ATOM 740 O O . ILE A 1 97 ? -6.716 16.483 -0.777 1.00 97.69 97 ILE A O 1
ATOM 744 N N . GLN A 1 98 ? -8.361 17.811 -1.450 1.00 98.06 98 GLN A N 1
ATOM 745 C CA . GLN A 1 98 ? -8.549 18.369 -0.102 1.00 98.06 98 GLN A CA 1
ATOM 746 C C . GLN A 1 98 ? -9.044 17.344 0.922 1.00 98.06 98 GLN A C 1
ATOM 748 O O . GLN A 1 98 ? -8.622 17.372 2.082 1.00 98.06 98 GLN A O 1
ATOM 753 N N . PHE A 1 99 ? -9.937 16.450 0.496 1.00 98.31 99 PHE A N 1
ATOM 754 C CA . PHE A 1 99 ? -10.594 15.483 1.363 1.00 98.31 99 PHE A CA 1
ATOM 755 C C . PHE A 1 99 ? -10.528 14.088 0.755 1.00 98.31 99 PHE A C 1
ATOM 757 O O . PHE A 1 99 ? -10.873 13.881 -0.409 1.00 98.31 99 PHE A O 1
ATOM 764 N N . LEU A 1 100 ? -10.112 13.113 1.561 1.00 98.44 100 LEU A N 1
ATOM 765 C CA . LEU A 1 100 ? -10.078 11.710 1.161 1.00 98.44 100 LEU A CA 1
ATOM 766 C C . LEU A 1 100 ? -10.974 10.868 2.066 1.00 98.44 100 LEU A C 1
ATOM 768 O O . LEU A 1 100 ? -11.180 11.162 3.242 1.00 98.44 100 LEU A O 1
ATOM 772 N N . THR A 1 101 ? -11.464 9.767 1.515 1.00 97.94 101 THR A N 1
ATOM 773 C CA . THR A 1 101 ? -12.100 8.682 2.258 1.00 97.94 101 THR A CA 1
ATOM 774 C C . THR A 1 101 ? -11.206 7.452 2.185 1.00 97.94 101 THR A C 1
ATOM 776 O O . THR A 1 101 ? -10.947 6.940 1.094 1.00 97.94 101 THR A O 1
ATOM 779 N N . LEU A 1 102 ? -10.747 6.968 3.340 1.00 97.88 102 LEU A N 1
ATOM 780 C CA . LEU A 1 102 ? -10.059 5.688 3.487 1.00 97.88 102 LEU A CA 1
ATOM 781 C C . LEU A 1 102 ? -11.042 4.655 4.034 1.00 97.88 102 LEU A C 1
ATOM 783 O O . LEU A 1 102 ? -11.617 4.853 5.097 1.00 97.88 102 LEU A O 1
ATOM 787 N N . THR A 1 103 ? -11.192 3.526 3.351 1.00 96.94 103 THR A N 1
ATOM 788 C CA . THR A 1 103 ? -11.992 2.386 3.809 1.00 96.94 103 THR A CA 1
ATOM 789 C C . THR A 1 103 ? -11.114 1.146 3.899 1.00 96.94 103 THR A C 1
ATOM 791 O O . THR A 1 103 ? -10.586 0.686 2.885 1.00 96.94 103 THR A O 1
ATOM 794 N N . ALA A 1 104 ? -10.980 0.590 5.101 1.00 97.06 104 ALA A N 1
ATOM 795 C CA . ALA A 1 104 ? -10.389 -0.720 5.347 1.00 97.06 104 ALA A CA 1
ATOM 796 C C . ALA A 1 104 ? -11.511 -1.742 5.577 1.00 97.06 104 ALA A C 1
ATOM 798 O O . ALA A 1 104 ? -12.423 -1.485 6.360 1.00 97.06 104 ALA A O 1
ATOM 799 N N . SER A 1 105 ? -11.470 -2.883 4.890 1.00 95.38 105 SER A N 1
ATOM 800 C CA . SER A 1 105 ? -12.503 -3.921 4.997 1.00 95.38 105 SER A CA 1
ATOM 801 C C . SER A 1 105 ? -11.956 -5.320 4.741 1.00 95.38 105 SER A C 1
ATOM 803 O O . SER A 1 105 ? -11.180 -5.509 3.799 1.00 95.38 105 SER A O 1
ATOM 805 N N . PHE A 1 106 ? -12.420 -6.314 5.493 1.00 94.38 106 PHE A N 1
ATOM 806 C CA . PHE A 1 106 ? -12.147 -7.723 5.196 1.00 94.38 106 PHE A CA 1
ATOM 807 C C . PHE A 1 106 ? -13.058 -8.227 4.070 1.00 94.38 106 PHE A C 1
ATOM 809 O O . PHE A 1 106 ? -14.272 -8.309 4.237 1.00 94.38 106 PHE A O 1
ATOM 816 N N . GLU A 1 107 ? -12.480 -8.587 2.921 1.00 92.31 107 GLU A N 1
ATOM 817 C CA . GLU A 1 107 ? -13.220 -9.267 1.844 1.00 92.31 107 GLU A CA 1
ATOM 818 C C . GLU A 1 107 ? -13.318 -10.777 2.106 1.00 92.31 107 GLU A C 1
ATOM 820 O O . GLU A 1 107 ? -14.310 -11.426 1.781 1.00 92.31 107 GLU A O 1
ATOM 825 N N . THR A 1 108 ? -12.279 -11.345 2.720 1.00 93.75 108 THR A N 1
ATOM 826 C CA . THR A 1 108 ? -12.249 -12.720 3.237 1.00 93.75 108 THR A CA 1
ATOM 827 C C . THR A 1 108 ? -11.396 -12.752 4.505 1.00 93.75 108 THR A C 1
ATOM 829 O O . THR A 1 108 ? -10.699 -11.777 4.794 1.00 93.75 108 THR A O 1
ATOM 832 N N . LYS A 1 109 ? -11.368 -13.887 5.214 1.00 95.25 109 LYS A N 1
ATOM 833 C CA . LYS A 1 109 ? -10.473 -14.079 6.367 1.00 95.25 109 LYS A CA 1
ATOM 834 C C . LYS A 1 109 ? -8.977 -13.906 6.047 1.00 95.25 109 LYS A C 1
ATOM 836 O O . LYS A 1 109 ? -8.202 -13.585 6.934 1.00 95.25 109 LYS A O 1
ATOM 841 N N . ASP A 1 110 ? -8.587 -14.079 4.782 1.00 96.50 110 ASP A N 1
ATOM 842 C CA . ASP A 1 110 ? -7.192 -14.012 4.328 1.00 96.50 110 ASP A CA 1
ATOM 843 C C . ASP A 1 110 ? -6.934 -12.788 3.424 1.00 96.50 110 ASP A C 1
ATOM 845 O O . ASP A 1 110 ? -5.862 -12.659 2.833 1.00 96.50 110 ASP A O 1
ATOM 849 N N . ARG A 1 111 ? -7.920 -11.885 3.269 1.00 96.25 111 ARG A N 1
ATOM 850 C CA . ARG A 1 111 ? -7.823 -10.724 2.370 1.00 96.25 111 ARG A CA 1
ATOM 851 C C . ARG A 1 111 ? -8.448 -9.474 2.975 1.00 96.25 111 ARG A C 1
ATOM 853 O O . ARG A 1 111 ? -9.668 -9.300 2.957 1.00 96.25 111 ARG A O 1
ATOM 860 N N . LEU A 1 112 ? -7.580 -8.576 3.429 1.00 97.19 112 LEU A N 1
ATOM 861 C CA . LEU A 1 112 ? -7.917 -7.204 3.788 1.00 97.19 112 LEU A CA 1
ATOM 862 C C . LEU A 1 112 ? -7.777 -6.302 2.554 1.00 97.19 112 LEU A C 1
ATOM 864 O O . LEU A 1 112 ? -6.775 -6.363 1.843 1.00 97.19 112 LEU A O 1
ATOM 868 N N . ARG A 1 113 ? -8.761 -5.435 2.318 1.00 96.88 113 ARG A N 1
ATOM 869 C CA . ARG A 1 113 ? -8.710 -4.390 1.294 1.00 96.88 113 ARG A CA 1
ATOM 870 C C . ARG A 1 113 ? -8.677 -3.020 1.950 1.00 96.88 113 ARG A C 1
ATOM 872 O O . ARG A 1 113 ? -9.503 -2.732 2.810 1.00 96.88 113 ARG A O 1
ATOM 879 N N . ILE A 1 114 ? -7.766 -2.174 1.483 1.00 97.69 114 ILE A N 1
ATOM 880 C CA . ILE A 1 114 ? -7.684 -0.759 1.844 1.00 97.69 114 ILE A CA 1
ATOM 881 C C . ILE A 1 114 ? -7.923 0.040 0.566 1.00 97.69 114 ILE A C 1
ATOM 883 O O . ILE A 1 114 ? -7.270 -0.194 -0.451 1.00 97.69 114 ILE A O 1
ATOM 887 N N . ARG A 1 115 ? -8.900 0.944 0.592 1.00 96.56 115 ARG A N 1
ATOM 888 C CA . ARG A 1 115 ? -9.275 1.797 -0.539 1.00 96.56 115 ARG A CA 1
ATOM 889 C C . ARG A 1 115 ? -9.228 3.249 -0.090 1.00 96.56 115 ARG A C 1
ATOM 891 O O . ARG A 1 115 ? -9.898 3.591 0.875 1.00 96.56 115 ARG A O 1
ATOM 898 N N . ILE A 1 116 ? -8.469 4.081 -0.796 1.00 97.69 116 ILE A N 1
ATOM 899 C CA . ILE A 1 116 ? -8.377 5.523 -0.549 1.00 97.69 116 ILE A CA 1
ATOM 900 C C . ILE A 1 116 ? -8.886 6.234 -1.796 1.00 97.69 116 ILE A C 1
ATOM 902 O O . ILE A 1 116 ? -8.392 5.970 -2.892 1.00 97.69 116 ILE A O 1
ATOM 906 N N . THR A 1 117 ? -9.876 7.105 -1.642 1.00 96.94 117 THR A N 1
ATOM 907 C CA . THR A 1 117 ? -10.430 7.890 -2.750 1.00 96.94 117 THR A CA 1
ATOM 908 C C . THR A 1 117 ? -10.650 9.332 -2.365 1.00 96.94 117 THR A C 1
ATOM 910 O O . THR A 1 117 ? -10.837 9.637 -1.193 1.00 96.94 117 THR A O 1
ATOM 913 N N . ASP A 1 118 ? -10.690 10.193 -3.372 1.00 97.50 118 ASP A N 1
ATOM 914 C CA . ASP A 1 118 ? -11.272 11.527 -3.269 1.00 97.50 118 ASP A CA 1
ATOM 915 C C . ASP A 1 118 ? -12.693 11.429 -2.682 1.00 97.50 118 ASP A C 1
ATOM 917 O O . ASP A 1 118 ? -13.475 10.547 -3.061 1.00 97.50 118 ASP A O 1
ATOM 921 N N . ALA A 1 119 ? -12.967 12.249 -1.665 1.00 96.25 119 ALA A N 1
ATOM 922 C CA . ALA A 1 119 ? -14.240 12.261 -0.952 1.00 96.25 119 ALA A CA 1
ATOM 923 C C . ALA A 1 119 ? -15.328 13.053 -1.695 1.00 96.25 119 ALA A C 1
ATOM 925 O O . ALA A 1 119 ? -16.512 12.774 -1.502 1.00 96.25 119 ALA A O 1
ATOM 926 N N . ASP A 1 120 ? -14.932 13.998 -2.547 1.00 95.31 120 ASP A N 1
ATOM 927 C CA . ASP A 1 120 ? -15.828 14.939 -3.214 1.00 95.31 120 ASP A CA 1
ATOM 928 C C . ASP A 1 120 ? -16.149 14.510 -4.648 1.00 95.31 120 ASP A C 1
ATOM 930 O O . ASP A 1 120 ? -17.224 14.817 -5.166 1.00 95.31 120 ASP A O 1
ATOM 934 N N . SER A 1 121 ? -15.227 13.804 -5.313 1.00 92.81 121 SER A N 1
ATOM 935 C CA . SER A 1 121 ? -15.368 13.432 -6.724 1.00 92.81 121 SER A CA 1
ATOM 936 C C . SER A 1 121 ? -14.945 11.990 -7.026 1.00 92.81 121 SER A C 1
ATOM 938 O O . SER A 1 121 ? -13.892 11.534 -6.581 1.00 92.81 121 SER A O 1
ATOM 940 N N . PRO A 1 122 ? -15.716 11.241 -7.841 1.00 92.50 122 PRO A N 1
ATOM 941 C CA . PRO A 1 122 ? -15.292 9.923 -8.291 1.00 92.50 122 PRO A CA 1
ATOM 942 C C . PRO A 1 122 ? -14.064 10.039 -9.202 1.00 92.50 122 PRO A C 1
ATOM 944 O O . PRO A 1 122 ? -14.032 10.839 -10.137 1.00 92.50 122 PRO A O 1
ATOM 947 N N . ARG A 1 123 ? -13.068 9.188 -8.954 1.00 93.19 123 ARG A N 1
ATOM 948 C CA . ARG A 1 123 ? -11.868 9.052 -9.789 1.00 93.19 123 ARG A CA 1
ATOM 949 C C . ARG A 1 123 ? -11.924 7.756 -10.592 1.00 93.19 123 ARG A C 1
ATOM 951 O O . ARG A 1 123 ? -12.719 6.866 -10.298 1.00 93.19 123 ARG A O 1
ATOM 958 N N . TRP A 1 124 ? -11.086 7.659 -11.620 1.00 93.00 124 TRP A N 1
ATOM 959 C CA . TRP A 1 124 ? -10.992 6.451 -12.436 1.00 93.00 124 TRP A CA 1
ATOM 960 C C . TRP A 1 124 ? -10.645 5.225 -11.579 1.00 93.00 124 TRP A C 1
ATOM 962 O O . TRP A 1 124 ? -9.666 5.224 -10.837 1.00 93.00 124 TRP A O 1
ATOM 972 N N . GLU A 1 125 ? -11.429 4.163 -11.738 1.00 92.00 125 GLU A N 1
ATOM 973 C CA . GLU A 1 125 ? -11.169 2.836 -11.190 1.00 92.00 125 GLU A CA 1
ATOM 974 C C . GLU A 1 125 ? -11.333 1.808 -12.305 1.00 92.00 125 GLU A C 1
ATOM 976 O O . GLU A 1 125 ? -12.126 2.002 -13.226 1.00 92.00 125 GLU A O 1
ATOM 981 N N . ILE A 1 126 ? -10.636 0.675 -12.191 1.00 89.94 126 ILE A N 1
ATOM 982 C CA . ILE A 1 126 ? -10.815 -0.439 -13.126 1.00 89.94 126 ILE A CA 1
ATOM 983 C C . ILE A 1 126 ? -12.293 -0.869 -13.096 1.00 89.94 126 ILE A C 1
ATOM 985 O O . ILE A 1 126 ? -12.776 -1.263 -12.021 1.00 89.94 126 ILE A O 1
ATOM 989 N N . PRO A 1 127 ? -13.009 -0.834 -14.235 1.00 90.81 127 PRO A N 1
ATOM 990 C CA . PRO A 1 127 ? -14.406 -1.242 -14.303 1.00 90.81 127 PRO A CA 1
ATOM 991 C C . PRO A 1 127 ? -14.611 -2.679 -13.816 1.00 90.81 127 PRO A C 1
ATOM 993 O O . PRO A 1 127 ? -13.806 -3.569 -14.104 1.00 90.81 127 PRO A O 1
ATOM 996 N N . GLN A 1 128 ? -15.709 -2.929 -13.101 1.00 88.38 128 GLN A N 1
ATOM 997 C CA . GLN A 1 128 ? -16.031 -4.268 -12.587 1.00 88.38 128 GLN A CA 1
ATOM 998 C C . GLN A 1 128 ? -16.287 -5.286 -13.705 1.00 88.38 128 GLN A C 1
ATOM 1000 O O . GLN A 1 128 ? -16.108 -6.479 -13.494 1.00 88.38 128 GLN A O 1
ATOM 1005 N N . GLN A 1 129 ? -16.676 -4.830 -14.898 1.00 90.88 129 GLN A N 1
ATOM 1006 C CA . GLN A 1 129 ? -16.848 -5.692 -16.068 1.00 90.88 129 GLN A CA 1
ATOM 1007 C C . GLN A 1 129 ? -15.509 -6.227 -16.590 1.00 90.88 129 GLN A C 1
ATOM 1009 O O . GLN A 1 129 ? -15.469 -7.322 -17.138 1.00 90.88 129 GLN A O 1
ATOM 1014 N N . ILE A 1 130 ? -14.425 -5.458 -16.424 1.00 89.94 130 ILE A N 1
ATOM 1015 C CA . ILE A 1 130 ? -13.072 -5.860 -16.836 1.00 89.94 130 ILE A CA 1
ATOM 1016 C C . ILE A 1 130 ? -12.449 -6.757 -15.769 1.00 89.94 130 ILE A C 1
ATOM 1018 O O . ILE A 1 130 ? -11.870 -7.791 -16.086 1.00 89.94 130 ILE A O 1
ATOM 1022 N N . LEU A 1 131 ? -12.582 -6.369 -14.499 1.00 87.56 131 LEU A N 1
ATOM 1023 C CA . LEU A 1 131 ? -12.097 -7.157 -13.376 1.00 87.56 131 LEU A CA 1
ATOM 1024 C C . LEU A 1 131 ? -13.191 -7.253 -12.307 1.00 87.56 131 LEU A C 1
ATOM 1026 O O . LEU A 1 131 ? -13.316 -6.319 -11.504 1.00 87.56 131 LEU A O 1
ATOM 1030 N N . PRO A 1 132 ? -13.977 -8.349 -12.292 1.00 86.94 132 PRO A N 1
ATOM 1031 C CA . PRO A 1 132 ? -15.031 -8.570 -11.309 1.00 86.94 132 PRO A CA 1
ATOM 1032 C C . PRO A 1 132 ? -14.477 -8.615 -9.889 1.00 86.94 132 PRO A C 1
ATOM 1034 O O . PRO A 1 132 ? -13.482 -9.282 -9.609 1.00 86.94 132 PRO A O 1
ATOM 1037 N N . ARG A 1 133 ? -15.130 -7.894 -8.977 1.00 85.50 133 ARG A N 1
ATOM 1038 C CA . ARG A 1 133 ? -14.747 -7.803 -7.561 1.00 85.50 133 ARG A CA 1
ATOM 1039 C C . ARG A 1 133 ? -16.001 -7.826 -6.712 1.00 85.50 133 ARG A C 1
ATOM 1041 O O . ARG A 1 133 ? -17.063 -7.424 -7.182 1.00 85.50 133 ARG A O 1
ATOM 1048 N N . GLN A 1 134 ? -15.868 -8.230 -5.452 1.00 75.81 134 GLN A N 1
ATOM 1049 C CA . GLN A 1 134 ? -16.955 -8.043 -4.499 1.00 75.81 134 GLN A CA 1
ATOM 1050 C C . GLN A 1 134 ? -17.268 -6.546 -4.395 1.00 75.81 134 GLN A C 1
ATOM 1052 O O . GLN A 1 134 ? -16.398 -5.718 -4.107 1.00 75.81 134 GLN A O 1
ATOM 1057 N N . SER A 1 135 ? -18.514 -6.189 -4.694 1.00 63.06 135 SER A N 1
ATOM 1058 C CA . SER A 1 135 ? -19.022 -4.845 -4.468 1.00 63.06 135 SER A CA 1
ATOM 1059 C C . SER A 1 135 ? -19.114 -4.626 -2.964 1.00 63.06 135 SER A C 1
ATOM 1061 O O . SER A 1 135 ? -19.847 -5.344 -2.283 1.00 63.06 135 SER A O 1
ATOM 1063 N N . GLN A 1 136 ? -18.388 -3.637 -2.444 1.00 60.91 136 GLN A N 1
ATOM 1064 C CA . GLN A 1 136 ? -18.652 -3.145 -1.098 1.00 60.91 136 GLN A CA 1
ATOM 1065 C C . GLN A 1 136 ? -20.080 -2.593 -1.102 1.00 60.91 136 GLN A C 1
ATOM 1067 O O . GLN A 1 136 ? -20.398 -1.699 -1.890 1.00 60.91 136 GLN A O 1
ATOM 1072 N N . SER A 1 137 ? -20.959 -3.170 -0.281 1.00 47.31 137 SER A N 1
ATOM 1073 C CA . SER A 1 137 ? -22.289 -2.609 -0.060 1.00 47.31 137 SER A CA 1
ATOM 1074 C C . SER A 1 137 ? -22.117 -1.151 0.369 1.00 47.31 137 SER A C 1
ATOM 1076 O O . SER A 1 137 ? -21.304 -0.899 1.263 1.00 47.31 137 SER A O 1
ATOM 1078 N N . PRO A 1 138 ? -22.844 -0.187 -0.227 1.00 46.84 138 PRO A N 1
ATOM 1079 C CA . PRO A 1 138 ? -22.810 1.181 0.259 1.00 46.84 138 PRO A CA 1
ATOM 1080 C C . PRO A 1 138 ? -23.152 1.141 1.742 1.00 46.84 138 PRO A C 1
ATOM 1082 O O . PRO A 1 138 ? -24.164 0.536 2.116 1.00 46.84 138 PRO A O 1
ATOM 1085 N N . LEU A 1 139 ? -22.311 1.748 2.581 1.00 47.47 139 LEU A N 1
ATOM 1086 C CA . LEU A 1 139 ? -22.650 1.970 3.979 1.00 47.47 139 LEU A CA 1
ATOM 1087 C C . LEU A 1 139 ? -24.030 2.630 3.987 1.00 47.47 139 LEU A C 1
ATOM 1089 O O . LEU A 1 139 ? -24.193 3.771 3.547 1.00 47.47 139 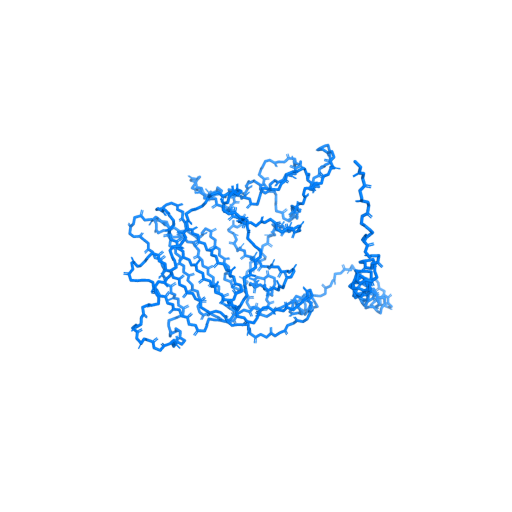LEU A O 1
ATOM 1093 N N . ARG A 1 140 ? -25.057 1.900 4.442 1.00 38.91 140 ARG A N 1
ATOM 1094 C CA . ARG A 1 140 ? -26.309 2.541 4.827 1.00 38.91 140 ARG A CA 1
ATOM 1095 C C . ARG A 1 140 ? -25.891 3.544 5.887 1.00 38.91 140 ARG A C 1
ATOM 1097 O O . ARG A 1 140 ? -25.378 3.125 6.920 1.00 38.91 140 ARG A O 1
ATOM 1104 N N . ARG A 1 141 ? -26.052 4.842 5.601 1.00 40.25 141 ARG A N 1
ATOM 1105 C CA . ARG A 1 141 ? -25.938 5.910 6.597 1.00 40.25 141 ARG A CA 1
ATOM 1106 C C . ARG A 1 141 ? -26.767 5.468 7.795 1.00 40.25 141 ARG A C 1
ATOM 1108 O O . ARG A 1 141 ? -27.993 5.539 7.754 1.00 40.25 141 ARG A O 1
ATOM 1115 N N . SER A 1 142 ? -26.106 4.937 8.817 1.00 37.75 142 SER A N 1
ATOM 1116 C CA . SER A 1 142 ? -26.739 4.743 10.103 1.00 37.75 142 SER A CA 1
ATOM 1117 C C . SER A 1 142 ? -26.978 6.157 10.599 1.00 37.75 142 SER A C 1
ATOM 1119 O O . SER A 1 142 ? -26.035 6.861 10.948 1.00 37.75 142 SER A O 1
ATOM 1121 N N . LEU A 1 143 ? -28.230 6.611 10.525 1.00 36.12 143 LEU A N 1
ATOM 1122 C CA . LEU A 1 143 ? -28.712 7.862 11.114 1.00 36.12 143 LEU A CA 1
ATOM 1123 C C . LEU A 1 143 ? -28.723 7.743 12.649 1.00 36.12 143 LEU A C 1
ATOM 1125 O O . LEU A 1 143 ? -29.707 8.066 13.304 1.00 36.12 143 LEU A O 1
ATOM 1129 N N . VAL A 1 144 ? -27.639 7.233 13.228 1.00 35.56 144 VAL A N 1
ATOM 1130 C CA . VAL A 1 144 ? -27.386 7.284 14.660 1.00 35.56 144 VAL A CA 1
ATOM 1131 C C . VAL A 1 144 ? -26.400 8.423 14.838 1.00 35.56 144 VAL A C 1
ATOM 1133 O O . VAL A 1 144 ? -25.255 8.340 14.398 1.00 35.56 144 VAL A O 1
ATOM 1136 N N . GLY A 1 145 ? -26.912 9.525 15.385 1.00 36.72 145 GLY A N 1
ATOM 1137 C CA . GLY A 1 145 ? -26.224 10.796 15.569 1.00 36.72 145 GLY A CA 1
ATOM 1138 C C . GLY A 1 145 ? -25.050 10.712 16.537 1.00 36.72 145 GLY A C 1
ATOM 1139 O O . GLY A 1 145 ? -25.111 11.250 17.635 1.00 36.72 145 GLY A O 1
ATOM 1140 N N . ASN A 1 146 ? -23.963 10.087 16.104 1.00 41.81 146 ASN A N 1
ATOM 1141 C CA . ASN A 1 146 ? -22.657 10.298 16.694 1.00 41.81 146 ASN A CA 1
ATOM 1142 C C . ASN A 1 146 ? -22.020 11.438 15.908 1.00 41.81 146 ASN A C 1
ATOM 1144 O O . ASN A 1 146 ? -21.676 11.275 14.738 1.00 41.81 146 ASN A O 1
ATOM 1148 N N . HIS A 1 147 ? -21.933 12.614 16.530 1.00 46.41 147 HIS A N 1
ATOM 1149 C CA . HIS A 1 147 ? -21.139 13.717 16.000 1.00 46.41 147 HIS A CA 1
ATOM 1150 C C . HIS A 1 147 ? -19.775 13.169 15.542 1.00 46.41 147 HIS A C 1
ATOM 1152 O O . HIS A 1 147 ? -19.133 12.483 16.341 1.00 46.41 147 HIS A O 1
ATOM 1158 N N . PRO A 1 148 ? -19.329 13.433 14.299 1.00 55.72 148 PRO A N 1
ATOM 1159 C CA . PRO A 1 148 ? -17.979 13.095 13.874 1.00 55.72 148 PRO A CA 1
ATOM 1160 C C . PRO A 1 148 ? -17.010 13.919 14.722 1.00 55.72 148 PRO A C 1
ATOM 1162 O O . PRO A 1 148 ? -16.764 15.090 14.451 1.00 55.72 148 PRO A O 1
ATOM 1165 N N . SER A 1 149 ? -16.539 13.335 15.818 1.00 55.06 149 SER A N 1
ATOM 1166 C CA . SER A 1 149 ? -15.508 13.913 16.661 1.00 55.06 149 SER A CA 1
ATOM 1167 C C . SER A 1 149 ? -14.144 13.388 16.209 1.00 55.06 149 SER A C 1
ATOM 1169 O O . SER A 1 149 ? -14.040 12.238 15.761 1.00 55.06 149 SER A O 1
ATOM 1171 N N . PRO A 1 150 ? -13.084 14.206 16.322 1.00 64.19 150 PRO A N 1
ATOM 1172 C CA . PRO A 1 150 ? -11.726 13.722 16.144 1.00 64.19 150 PRO A CA 1
ATOM 1173 C C . PRO A 1 150 ? -11.495 12.537 17.089 1.00 64.19 150 PRO A C 1
ATOM 1175 O O . PRO A 1 150 ? -11.853 12.626 18.271 1.00 64.19 150 PRO A O 1
ATOM 1178 N N . PRO A 1 151 ? -10.926 11.419 16.612 1.00 69.00 151 PRO A N 1
ATOM 1179 C CA . PRO A 1 151 ? -10.696 10.276 17.476 1.00 69.00 151 PRO A CA 1
ATOM 1180 C C . PRO A 1 151 ? -9.706 10.654 18.583 1.00 69.00 151 PRO A C 1
ATOM 1182 O O . PRO A 1 151 ? -8.565 11.018 18.315 1.00 69.00 151 PRO A O 1
ATOM 1185 N N . GLN A 1 152 ? -10.137 10.543 19.843 1.00 69.25 152 GLN A N 1
ATOM 1186 C CA . GLN A 1 152 ? -9.266 10.779 21.006 1.00 69.25 152 GLN A CA 1
ATOM 1187 C C . GLN A 1 152 ? -8.176 9.702 2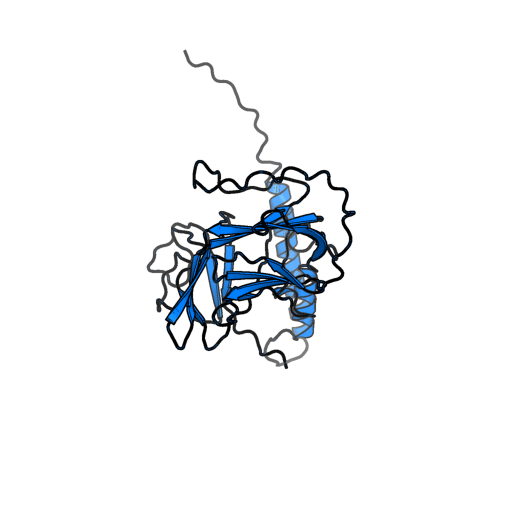1.131 1.00 69.25 152 GLN A C 1
ATOM 1189 O O . GLN A 1 152 ? -7.098 9.946 21.671 1.00 69.25 152 GLN A O 1
ATOM 1194 N N . ASN A 1 153 ? -8.446 8.503 20.606 1.00 77.75 153 ASN A N 1
ATOM 1195 C CA . ASN A 1 153 ? -7.482 7.415 20.574 1.00 77.75 153 ASN A CA 1
ATOM 1196 C C . ASN A 1 153 ? -6.453 7.643 19.466 1.00 77.75 153 ASN A C 1
ATOM 1198 O O . ASN A 1 153 ? -6.799 7.791 18.295 1.00 77.75 153 ASN A O 1
ATOM 1202 N N . HIS A 1 154 ? -5.177 7.558 19.837 1.00 83.62 154 HIS A N 1
ATOM 1203 C CA . HIS A 1 154 ? -4.057 7.655 18.899 1.00 83.62 154 HIS A CA 1
ATOM 1204 C C . HIS A 1 154 ? -4.008 6.472 17.920 1.00 83.62 154 HIS A C 1
ATOM 1206 O O . HIS A 1 154 ? -3.369 6.557 16.874 1.00 83.62 154 HIS A O 1
ATOM 1212 N N . ARG A 1 155 ? -4.654 5.347 18.253 1.00 90.56 155 ARG A N 1
ATOM 1213 C CA . ARG A 1 155 ? -4.691 4.134 17.429 1.00 90.56 155 ARG A CA 1
ATOM 1214 C C . ARG A 1 155 ? -6.102 3.565 17.400 1.00 90.56 155 ARG A C 1
ATOM 1216 O O . ARG A 1 155 ? -6.729 3.409 18.446 1.00 90.56 155 ARG A O 1
ATOM 1223 N N . LEU A 1 156 ? -6.580 3.243 16.206 1.00 92.44 156 LEU A N 1
ATOM 1224 C CA . LEU A 1 156 ? -7.883 2.635 15.963 1.00 92.44 156 LEU A CA 1
ATOM 1225 C C . LEU A 1 156 ? -7.667 1.302 15.261 1.00 92.44 156 LEU A C 1
ATOM 1227 O O . LEU A 1 156 ? -6.915 1.226 14.292 1.00 92.44 156 LEU A O 1
ATOM 1231 N N . PHE A 1 157 ? -8.315 0.257 15.759 1.00 92.56 157 PHE A N 1
ATOM 1232 C CA . PHE A 1 157 ? -8.092 -1.110 15.306 1.00 92.56 157 PHE A CA 1
ATOM 1233 C C . PHE A 1 157 ? -9.305 -1.624 14.538 1.00 92.56 157 PHE A C 1
ATOM 1235 O O . PHE A 1 157 ? -10.445 -1.345 14.904 1.00 92.56 157 PHE A O 1
ATOM 1242 N N . LEU A 1 158 ? -9.041 -2.405 13.498 1.00 94.81 158 LEU A N 1
ATOM 1243 C CA . LEU A 1 158 ? -10.025 -3.197 12.779 1.00 94.81 158 LEU A CA 1
ATOM 1244 C C . LEU A 1 158 ? -9.512 -4.639 12.716 1.00 94.81 158 LEU A C 1
ATOM 1246 O O . LEU A 1 158 ? -8.456 -4.907 12.140 1.00 94.81 158 LEU A O 1
ATOM 1250 N N . SER A 1 159 ? -10.270 -5.562 13.298 1.00 93.19 159 SER A N 1
ATOM 1251 C CA . SER A 1 159 ? -9.961 -6.991 13.334 1.00 93.19 159 SER A CA 1
ATOM 1252 C C . SER A 1 159 ? -11.222 -7.816 13.069 1.00 93.19 159 SER A C 1
ATOM 1254 O O . SER A 1 159 ? -12.317 -7.442 13.479 1.00 93.19 159 SER A O 1
ATOM 1256 N N . ASP A 1 160 ? -11.066 -8.949 12.384 1.00 92.56 160 ASP A N 1
ATOM 1257 C CA . ASP A 1 160 ? -12.114 -9.961 12.217 1.00 92.56 160 ASP A CA 1
ATOM 1258 C C . ASP A 1 160 ? -11.690 -11.203 13.022 1.00 92.56 160 ASP A C 1
ATOM 1260 O O . ASP A 1 160 ? -10.570 -11.675 12.819 1.00 92.56 160 ASP A O 1
ATOM 1264 N N . PRO A 1 161 ? -12.538 -11.762 13.910 1.00 92.62 161 PRO A N 1
ATOM 1265 C CA . PRO A 1 161 ? -12.196 -12.939 14.718 1.00 92.62 161 PRO A CA 1
ATOM 1266 C C . PRO A 1 161 ? -11.759 -14.174 13.916 1.00 92.62 161 PRO A C 1
ATOM 1268 O O . PRO A 1 161 ? -11.174 -15.097 14.476 1.00 92.62 161 PRO A O 1
ATOM 1271 N N . THR A 1 162 ? -12.075 -14.222 12.621 1.00 94.69 162 THR A N 1
ATOM 1272 C CA . THR A 1 162 ? -11.720 -15.324 11.717 1.00 94.69 162 THR A CA 1
ATOM 1273 C C . THR A 1 162 ? -10.437 -15.084 10.919 1.00 94.69 162 THR A C 1
ATOM 1275 O O . THR A 1 162 ? -9.978 -15.999 10.236 1.00 94.69 162 THR A O 1
ATOM 1278 N N . SER A 1 163 ? -9.864 -13.880 10.997 1.00 96.56 163 SER A N 1
ATOM 1279 C CA . SER A 1 163 ? -8.695 -13.430 10.239 1.00 96.56 163 SER A CA 1
ATOM 1280 C C . SER A 1 163 ? -7.449 -13.382 11.121 1.00 96.56 163 SER A C 1
ATOM 1282 O O . SER A 1 163 ? -7.505 -12.932 12.260 1.00 96.56 163 SER A O 1
ATOM 1284 N N . ASP A 1 164 ? -6.298 -13.769 10.568 1.00 97.44 164 ASP A N 1
ATOM 1285 C CA . ASP A 1 164 ? -4.992 -13.524 11.202 1.00 97.44 164 ASP A CA 1
ATOM 1286 C C . ASP A 1 164 ? -4.496 -12.089 10.954 1.00 97.44 164 ASP A C 1
ATOM 1288 O O . ASP A 1 164 ? -3.562 -11.631 11.596 1.00 97.44 164 ASP A O 1
ATOM 1292 N N . LEU A 1 165 ? -5.098 -11.352 10.021 1.00 98.00 165 LEU A N 1
ATOM 1293 C CA . LEU A 1 165 ? -4.739 -9.966 9.733 1.00 98.00 165 LEU A CA 1
ATOM 1294 C C . LEU A 1 165 ? -5.473 -9.001 10.670 1.00 98.00 165 LEU A C 1
ATOM 1296 O O . LEU A 1 165 ? -6.678 -9.134 10.890 1.00 98.00 165 LEU A O 1
ATOM 1300 N N . THR A 1 166 ? -4.761 -7.976 11.131 1.00 97.38 166 THR A N 1
ATOM 1301 C CA . THR A 1 166 ? -5.314 -6.807 11.822 1.00 97.38 166 THR A CA 1
ATOM 1302 C C . THR A 1 166 ? -4.883 -5.527 11.117 1.00 97.38 166 THR A C 1
ATOM 1304 O O . THR A 1 166 ? -3.748 -5.418 10.646 1.00 97.38 166 THR A O 1
ATOM 1307 N N . PHE A 1 167 ? -5.786 -4.555 11.040 1.00 98.25 167 PHE A N 1
ATOM 1308 C CA . PHE A 1 167 ? -5.513 -3.217 10.532 1.00 98.25 167 PHE A CA 1
ATOM 1309 C C . PHE A 1 167 ? -5.477 -2.227 11.692 1.00 98.25 167 PHE A C 1
ATOM 1311 O O . PHE A 1 167 ? -6.359 -2.227 12.550 1.00 98.25 167 PHE A O 1
ATOM 1318 N N . THR A 1 168 ? -4.466 -1.363 11.716 1.00 97.62 168 THR A N 1
ATOM 1319 C CA . THR A 1 168 ? -4.367 -0.270 12.687 1.00 97.62 168 THR A CA 1
ATOM 1320 C C . THR A 1 168 ? -4.245 1.055 11.960 1.00 97.62 168 THR A C 1
ATOM 1322 O O . THR A 1 168 ? -3.284 1.265 11.228 1.00 97.62 168 THR A O 1
ATOM 1325 N N . LEU A 1 169 ? -5.176 1.966 12.211 1.00 97.38 169 LEU A N 1
ATOM 1326 C CA . LEU A 1 169 ? -5.098 3.357 11.790 1.00 97.38 169 LEU A CA 1
ATOM 1327 C C . LEU A 1 169 ? -4.460 4.189 12.907 1.00 97.38 169 LEU A C 1
ATOM 1329 O O . LEU A 1 169 ? -4.853 4.076 14.069 1.00 97.38 169 LEU A O 1
ATOM 1333 N N . GLN A 1 170 ? -3.475 5.010 12.564 1.00 96.00 170 GLN A N 1
ATOM 1334 C CA . GLN A 1 170 ? -2.714 5.832 13.500 1.00 96.00 170 GLN A CA 1
ATOM 1335 C C . GLN A 1 170 ? -3.126 7.294 13.335 1.00 96.00 170 GLN A C 1
ATOM 1337 O O . GLN A 1 170 ? -2.954 7.884 12.268 1.00 96.00 170 GLN A O 1
ATOM 1342 N N . ASN A 1 171 ? -3.667 7.874 14.404 1.00 94.25 171 ASN A N 1
ATOM 1343 C CA . ASN A 1 171 ? -4.061 9.275 14.459 1.00 94.25 171 ASN A CA 1
ATOM 1344 C C . ASN A 1 171 ? -2.863 10.164 14.814 1.00 94.25 171 ASN A C 1
ATOM 1346 O O . ASN A 1 171 ? -2.760 10.696 15.917 1.00 94.25 171 ASN A O 1
ATOM 1350 N N . THR A 1 172 ? -1.935 10.261 13.869 1.00 93.69 172 THR A N 1
ATOM 1351 C CA . THR A 1 172 ? -0.812 11.205 13.857 1.00 93.69 172 THR A CA 1
ATOM 1352 C C . THR A 1 172 ? -1.053 12.276 12.786 1.00 93.69 172 THR A C 1
ATOM 1354 O O . THR A 1 172 ? -1.999 12.179 12.001 1.00 93.69 172 THR A O 1
ATOM 1357 N N . ALA A 1 173 ? -0.210 13.308 12.738 1.00 92.06 173 ALA A N 1
ATOM 1358 C CA . ALA A 1 173 ? -0.229 14.315 11.678 1.00 92.06 173 ALA A CA 1
ATOM 1359 C C . ALA A 1 173 ? 1.180 14.440 11.063 1.00 92.06 173 ALA A C 1
ATOM 1361 O O . ALA A 1 173 ? 2.047 15.027 11.712 1.00 92.06 173 ALA A O 1
ATOM 1362 N N . PRO A 1 174 ? 1.430 13.898 9.853 1.00 95.50 174 PRO A N 1
ATOM 1363 C CA . PRO A 1 174 ? 0.509 13.136 8.996 1.00 95.50 174 PRO A CA 1
ATOM 1364 C C . PRO A 1 174 ? 0.046 11.809 9.604 1.00 95.50 174 PRO A C 1
ATOM 1366 O O . PRO A 1 174 ? 0.693 11.275 10.503 1.00 95.50 174 PRO A O 1
ATOM 1369 N N . PHE A 1 175 ? -1.077 11.273 9.130 1.00 96.94 175 PHE A N 1
ATOM 1370 C CA . PHE A 1 175 ? -1.601 9.978 9.568 1.00 96.94 175 PHE A CA 1
ATOM 1371 C C . PHE A 1 175 ? -0.813 8.809 8.954 1.00 96.94 175 PHE A C 1
ATOM 1373 O O . PHE A 1 175 ? -0.155 8.958 7.924 1.00 96.94 175 PHE A O 1
ATOM 1380 N N . GLY A 1 176 ? -0.936 7.625 9.551 1.00 97.62 176 GLY A N 1
ATOM 1381 C CA . GLY A 1 176 ? -0.394 6.378 9.009 1.00 97.62 176 GLY A CA 1
ATOM 1382 C C . GLY A 1 176 ? -1.310 5.190 9.280 1.00 97.62 176 GLY A C 1
ATOM 1383 O O . GLY A 1 176 ? -2.275 5.286 10.041 1.00 97.62 176 GLY A O 1
ATOM 1384 N N . PHE A 1 177 ? -1.027 4.046 8.663 1.00 98.31 177 PHE A N 1
ATOM 1385 C CA . PHE A 1 177 ? -1.675 2.789 9.008 1.00 98.31 177 PHE A CA 1
ATOM 1386 C C . PHE A 1 177 ? -0.724 1.601 8.889 1.00 98.31 177 PHE A C 1
ATOM 1388 O O . PHE A 1 177 ? 0.270 1.627 8.162 1.00 98.31 177 PHE A O 1
ATOM 1395 N N . THR A 1 178 ? -1.059 0.526 9.596 1.00 98.56 178 THR A N 1
ATOM 1396 C CA . THR A 1 178 ? -0.334 -0.741 9.525 1.00 98.56 178 THR A CA 1
ATOM 1397 C C . THR A 1 178 ? -1.278 -1.911 9.301 1.00 98.56 178 THR A C 1
ATOM 1399 O O . THR A 1 178 ? -2.431 -1.897 9.737 1.00 98.56 178 THR A O 1
ATOM 1402 N N . VAL A 1 179 ? -0.760 -2.950 8.652 1.00 98.56 179 VAL A N 1
ATOM 1403 C CA . VAL A 1 179 ? -1.366 -4.280 8.586 1.00 98.56 179 VAL A CA 1
ATOM 1404 C C . VAL A 1 179 ? -0.392 -5.260 9.216 1.00 98.56 179 VAL A C 1
ATOM 1406 O O . VAL A 1 179 ? 0.768 -5.322 8.808 1.00 98.56 179 VAL A O 1
ATOM 1409 N N . SER A 1 180 ? -0.858 -6.027 10.192 1.00 98.00 180 SER A N 1
ATOM 1410 C CA . SER A 1 180 ? -0.024 -6.962 10.952 1.00 98.00 180 SER A CA 1
ATOM 1411 C C . SER A 1 180 ? -0.711 -8.316 11.089 1.00 98.00 180 SER A C 1
ATOM 1413 O O . SER A 1 180 ? -1.931 -8.414 10.939 1.00 98.00 180 SER A O 1
ATOM 1415 N N . ARG A 1 181 ? 0.063 -9.361 11.387 1.00 96.88 181 ARG A N 1
ATOM 1416 C CA . ARG A 1 181 ? -0.467 -10.662 11.807 1.00 96.88 181 ARG A CA 1
ATOM 1417 C C . ARG A 1 181 ? -0.722 -10.673 13.307 1.00 96.88 181 ARG A C 1
ATOM 1419 O O . ARG A 1 181 ? 0.135 -10.258 14.081 1.00 96.88 181 ARG A O 1
ATOM 1426 N N . ILE A 1 182 ? -1.863 -11.206 13.721 1.00 96.75 182 ILE A N 1
ATOM 1427 C CA . ILE A 1 182 ? -2.234 -11.373 15.128 1.00 96.75 182 ILE A CA 1
ATOM 1428 C C . ILE A 1 182 ? -1.390 -12.486 15.753 1.00 96.75 182 ILE A C 1
ATOM 1430 O O . ILE A 1 182 ? -0.849 -12.310 16.839 1.00 96.75 182 ILE A O 1
ATOM 1434 N N . SER A 1 183 ? -1.229 -13.606 15.044 1.00 95.75 183 SER A N 1
ATOM 1435 C CA . SER A 1 183 ? -0.525 -14.804 15.521 1.00 95.75 183 SER A CA 1
ATOM 1436 C C . SER A 1 183 ? 0.938 -14.577 15.906 1.00 95.75 183 SER A C 1
ATOM 1438 O O . SER A 1 183 ? 1.432 -15.214 16.832 1.00 95.75 183 SER A O 1
ATOM 1440 N N . SER A 1 184 ? 1.637 -13.690 15.195 1.00 94.44 184 SER A N 1
ATOM 1441 C CA . SER A 1 184 ? 3.076 -13.439 15.375 1.00 94.44 184 SER A CA 1
ATOM 1442 C C . SER A 1 184 ? 3.407 -12.018 15.824 1.00 94.44 184 SER A C 1
ATOM 1444 O O . SER A 1 184 ? 4.534 -11.765 16.239 1.00 94.44 184 SER A O 1
ATOM 1446 N N . GLY A 1 185 ? 2.465 -11.078 15.708 1.00 94.31 185 GLY A N 1
ATOM 1447 C CA . GLY A 1 185 ? 2.734 -9.648 15.864 1.00 94.31 185 GLY A CA 1
ATOM 1448 C C . GLY A 1 185 ? 3.533 -9.030 14.709 1.00 94.31 185 GLY A C 1
ATOM 1449 O O . GLY A 1 185 ? 3.822 -7.834 14.752 1.00 94.31 185 GLY A O 1
ATOM 1450 N N . ASP A 1 186 ? 3.888 -9.805 13.675 1.00 95.19 186 ASP A N 1
ATOM 1451 C CA . ASP A 1 186 ? 4.690 -9.309 12.556 1.00 95.19 186 ASP A CA 1
ATOM 1452 C C . ASP A 1 186 ? 3.916 -8.266 11.741 1.00 95.19 186 ASP A C 1
ATOM 1454 O O . ASP A 1 186 ? 2.747 -8.458 11.393 1.00 95.19 186 ASP A O 1
ATOM 1458 N N . THR A 1 187 ? 4.574 -7.153 11.420 1.00 97.31 187 THR A N 1
ATOM 1459 C CA . THR A 1 187 ? 3.984 -6.089 10.605 1.00 97.31 187 THR A CA 1
ATOM 1460 C C . THR A 1 187 ? 4.297 -6.339 9.138 1.00 97.31 187 THR A C 1
ATOM 1462 O O . THR A 1 187 ? 5.454 -6.368 8.713 1.00 97.31 187 THR A O 1
ATOM 1465 N N . LEU A 1 188 ? 3.238 -6.533 8.360 1.00 97.56 188 LEU A N 1
ATOM 1466 C CA . LEU A 1 188 ? 3.297 -6.889 6.947 1.00 97.56 188 LEU A CA 1
ATOM 1467 C C . LEU A 1 188 ? 3.402 -5.643 6.064 1.00 97.56 188 LEU A C 1
ATOM 1469 O O . LEU A 1 188 ? 4.204 -5.608 5.141 1.00 97.56 188 LEU A O 1
ATOM 1473 N N . PHE A 1 189 ? 2.632 -4.604 6.391 1.00 98.25 189 PHE A N 1
ATOM 1474 C CA . PHE A 1 189 ? 2.589 -3.342 5.654 1.00 98.25 189 PHE A CA 1
ATOM 1475 C C . PHE A 1 189 ? 2.556 -2.177 6.646 1.00 98.25 189 PHE A C 1
ATOM 1477 O O . PHE A 1 189 ? 1.759 -2.209 7.585 1.00 98.25 189 PHE A O 1
ATOM 1484 N N . ASN A 1 190 ? 3.415 -1.171 6.476 1.00 98.00 190 ASN A N 1
ATOM 1485 C CA . ASN A 1 190 ? 3.598 -0.100 7.456 1.00 98.00 190 ASN A CA 1
ATOM 1486 C C . ASN A 1 190 ? 3.806 1.265 6.799 1.00 98.00 190 ASN A C 1
ATOM 1488 O O . ASN A 1 190 ? 4.920 1.589 6.398 1.00 98.00 190 ASN A O 1
ATOM 1492 N N . THR A 1 191 ? 2.764 2.091 6.779 1.00 97.75 191 THR A N 1
ATOM 1493 C CA . THR A 1 191 ? 2.803 3.449 6.216 1.00 97.75 191 THR A CA 1
ATOM 1494 C C . THR A 1 191 ? 2.992 4.527 7.282 1.00 97.75 191 THR A C 1
ATOM 1496 O O . THR A 1 191 ? 2.592 5.670 7.064 1.00 97.75 191 THR A O 1
ATOM 1499 N N . THR A 1 192 ? 3.498 4.170 8.469 1.00 96.56 192 THR A N 1
ATOM 1500 C CA . THR A 1 192 ? 3.729 5.148 9.543 1.00 96.56 192 THR A CA 1
ATOM 1501 C C . THR A 1 192 ? 4.658 6.242 9.005 1.00 96.56 192 THR A C 1
ATOM 1503 O O . THR A 1 192 ? 5.776 5.913 8.595 1.00 96.56 192 THR A O 1
ATOM 1506 N N . PRO A 1 193 ? 4.227 7.513 8.980 1.00 94.56 193 PRO A N 1
ATOM 1507 C CA . PRO A 1 193 ? 5.067 8.588 8.482 1.00 94.56 193 PRO A CA 1
ATOM 1508 C C . PRO A 1 193 ? 6.247 8.804 9.427 1.00 94.56 193 PRO A C 1
ATOM 1510 O O . PRO A 1 193 ? 6.113 8.723 10.649 1.00 94.56 193 PRO A O 1
ATOM 1513 N N . VAL A 1 194 ? 7.409 9.096 8.855 1.00 92.62 194 VAL A N 1
ATOM 1514 C CA . VAL A 1 194 ? 8.583 9.525 9.611 1.00 92.62 194 VAL A CA 1
ATOM 1515 C C . VAL A 1 194 ? 8.643 11.041 9.529 1.00 92.62 194 VAL A C 1
ATOM 1517 O O . VAL A 1 194 ? 8.691 11.598 8.433 1.00 92.62 194 VAL A O 1
ATOM 1520 N N . ASN A 1 195 ? 8.620 11.706 10.685 1.00 84.50 195 ASN A N 1
ATOM 1521 C CA . ASN A 1 195 ? 8.744 13.162 10.759 1.00 84.50 195 ASN A CA 1
ATOM 1522 C C . ASN A 1 195 ? 9.964 13.621 9.959 1.00 84.50 195 ASN A C 1
ATOM 1524 O O . ASN A 1 195 ? 10.991 12.940 9.975 1.00 84.50 195 ASN A O 1
ATOM 1528 N N . HIS A 1 196 ? 9.849 14.770 9.291 1.00 84.25 196 HIS A N 1
ATOM 1529 C CA . HIS A 1 196 ? 10.931 15.330 8.473 1.00 84.25 196 HIS A CA 1
ATOM 1530 C C . HIS A 1 196 ? 11.315 14.462 7.259 1.00 84.25 196 HIS A C 1
ATOM 1532 O O . HIS A 1 196 ? 12.379 14.633 6.681 1.00 84.25 196 HIS A O 1
ATOM 1538 N N . ARG A 1 197 ? 10.458 13.510 6.844 1.00 88.88 197 ARG A N 1
ATOM 1539 C CA . ARG A 1 197 ? 10.690 12.665 5.656 1.00 88.88 197 ARG A CA 1
ATOM 1540 C C . ARG A 1 197 ? 9.432 12.525 4.795 1.00 88.88 197 ARG A C 1
ATOM 1542 O O . ARG A 1 197 ? 8.747 11.496 4.859 1.00 88.88 197 ARG A O 1
ATOM 1549 N N . PRO A 1 198 ? 9.110 13.539 3.977 1.00 91.25 198 PRO A N 1
ATOM 1550 C CA . PRO A 1 198 ? 7.897 13.570 3.160 1.00 91.25 198 PRO A CA 1
ATOM 1551 C C . PRO A 1 198 ? 7.780 12.434 2.137 1.00 91.25 198 PRO A C 1
ATOM 1553 O O . PRO A 1 198 ? 6.664 12.040 1.802 1.00 91.25 198 PRO A O 1
ATOM 1556 N N . SER A 1 199 ? 8.890 11.813 1.722 1.00 90.50 199 SER A N 1
ATOM 1557 C CA . SER A 1 199 ? 8.902 10.548 0.958 1.00 90.50 199 SER A CA 1
ATOM 1558 C C . SER A 1 199 ? 8.166 9.379 1.637 1.00 90.50 199 SER A C 1
ATOM 1560 O O . SER A 1 199 ? 7.810 8.395 0.983 1.00 90.50 199 SER A O 1
ATOM 1562 N N . THR A 1 200 ? 7.906 9.462 2.945 1.00 93.62 200 THR A N 1
ATOM 1563 C CA . THR A 1 200 ? 7.133 8.458 3.698 1.00 93.62 200 THR A CA 1
ATOM 1564 C C . THR A 1 200 ? 5.640 8.776 3.791 1.00 93.62 200 THR A C 1
ATOM 1566 O O . THR A 1 200 ? 4.857 7.918 4.197 1.00 93.62 200 THR A O 1
ATOM 1569 N N . TYR A 1 201 ? 5.219 9.987 3.419 1.00 95.50 201 TYR A N 1
ATOM 1570 C CA . TYR A 1 201 ? 3.840 10.438 3.592 1.00 95.50 201 TYR A CA 1
ATOM 1571 C C . TYR A 1 201 ? 2.935 9.885 2.488 1.00 95.50 201 TYR A C 1
ATOM 1573 O O . TYR A 1 201 ? 3.363 9.692 1.345 1.00 95.50 201 TYR A O 1
ATOM 1581 N N . LEU A 1 202 ? 1.651 9.691 2.806 1.00 97.25 202 LEU A N 1
ATOM 1582 C CA . LEU A 1 202 ? 0.629 9.573 1.769 1.00 97.25 202 LEU A CA 1
ATOM 1583 C C . LEU A 1 202 ? 0.467 10.940 1.095 1.00 97.25 202 LEU A C 1
ATOM 1585 O O . LEU A 1 202 ? -0.009 11.884 1.727 1.00 97.25 202 LEU A O 1
ATOM 1589 N N . ILE A 1 203 ? 0.796 11.024 -0.191 1.00 96.94 203 ILE A N 1
ATOM 1590 C CA . ILE A 1 203 ? 0.529 12.204 -1.022 1.00 96.94 203 ILE A CA 1
ATOM 1591 C C . ILE A 1 203 ? -0.508 11.806 -2.063 1.00 96.94 203 ILE A C 1
ATOM 1593 O O . ILE A 1 203 ? -0.368 10.781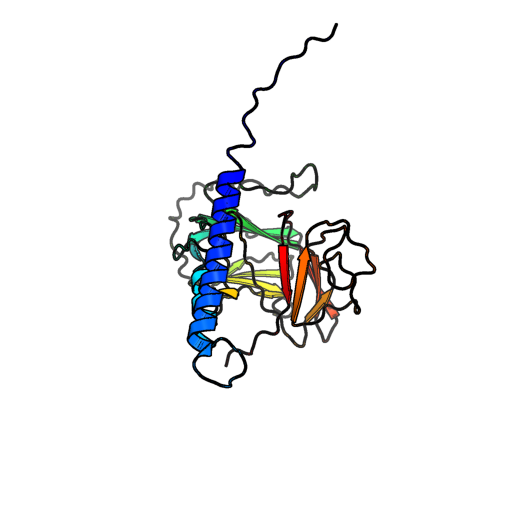 -2.729 1.00 96.94 203 ILE A O 1
ATOM 1597 N N . PHE A 1 204 ? -1.567 12.601 -2.186 1.00 97.06 204 PHE A N 1
ATOM 1598 C CA . PHE A 1 204 ? -2.685 12.305 -3.074 1.00 97.06 204 PHE A CA 1
ATOM 1599 C C . PHE A 1 204 ? -3.042 13.568 -3.856 1.00 97.06 204 PHE A C 1
ATOM 1601 O O . PHE A 1 204 ? -3.715 14.464 -3.350 1.00 97.06 204 PHE A O 1
ATOM 1608 N N . LYS A 1 205 ? -2.560 13.624 -5.094 1.00 95.75 205 LYS A N 1
ATOM 1609 C CA . LYS A 1 205 ? -2.818 14.679 -6.076 1.00 95.75 205 LYS A CA 1
ATOM 1610 C C . LYS A 1 205 ? -3.542 14.086 -7.276 1.00 95.75 205 LYS A C 1
ATOM 1612 O O . LYS A 1 205 ? -3.627 12.867 -7.434 1.00 95.75 205 LYS A O 1
ATOM 1617 N N . ASP A 1 206 ? -4.023 14.943 -8.170 1.00 92.12 206 ASP A N 1
ATOM 1618 C CA . ASP A 1 206 ? -4.762 14.484 -9.351 1.00 92.12 206 ASP A CA 1
ATOM 1619 C C . ASP A 1 206 ? -3.949 13.523 -10.250 1.00 92.12 206 ASP A C 1
ATOM 1621 O O . ASP A 1 206 ? -4.468 12.527 -10.750 1.00 92.12 206 ASP A O 1
ATOM 1625 N N . GLN A 1 207 ? -2.651 13.768 -10.425 1.00 91.44 207 GLN A N 1
ATOM 1626 C CA . GLN A 1 207 ? -1.796 12.954 -11.303 1.00 91.44 207 GLN A CA 1
ATOM 1627 C C . GLN A 1 207 ? -0.589 12.342 -10.585 1.00 91.44 207 GLN A C 1
ATOM 1629 O O . GLN A 1 207 ? 0.279 11.764 -11.235 1.00 91.44 207 GLN A O 1
ATOM 1634 N N . TYR A 1 208 ? -0.540 12.442 -9.256 1.00 93.62 208 TYR A N 1
ATOM 1635 C CA . TYR A 1 208 ? 0.560 11.931 -8.449 1.00 93.62 208 TYR A CA 1
ATOM 1636 C C . TYR A 1 208 ? 0.028 11.322 -7.154 1.00 93.62 208 TYR A C 1
ATOM 1638 O O . TYR A 1 208 ? -0.588 12.006 -6.337 1.00 93.62 208 TYR A O 1
ATOM 1646 N N . LEU A 1 209 ? 0.264 10.023 -6.984 1.00 94.81 209 LEU A N 1
ATOM 1647 C CA . LEU A 1 209 ? -0.061 9.283 -5.772 1.00 94.81 209 LEU A CA 1
ATOM 1648 C C . LEU A 1 209 ? 1.235 8.714 -5.204 1.00 94.81 209 LEU A C 1
ATOM 1650 O O . LEU A 1 209 ? 1.943 7.990 -5.903 1.00 94.81 209 LEU A O 1
ATOM 1654 N N . GLN A 1 210 ? 1.514 9.006 -3.940 1.00 95.25 210 GLN A N 1
ATOM 1655 C CA . GLN A 1 210 ? 2.630 8.428 -3.202 1.00 95.25 210 GLN A CA 1
ATOM 1656 C C . GLN A 1 210 ? 2.086 7.589 -2.054 1.00 95.25 210 GLN A C 1
ATOM 1658 O O . GLN A 1 210 ? 1.302 8.078 -1.245 1.00 95.25 210 GLN A O 1
ATOM 1663 N N . LEU A 1 211 ? 2.528 6.338 -1.975 1.00 95.88 211 LEU A N 1
ATOM 1664 C CA . LEU A 1 211 ? 2.273 5.435 -0.862 1.00 95.88 211 LEU A CA 1
ATOM 1665 C C . LEU A 1 211 ? 3.576 4.708 -0.549 1.00 95.88 211 LEU A C 1
ATOM 1667 O O . LEU A 1 211 ? 4.158 4.082 -1.432 1.00 95.88 211 LEU A O 1
ATOM 1671 N N . SER A 1 212 ? 4.012 4.779 0.704 1.00 95.75 212 SER A N 1
ATOM 1672 C CA . SER A 1 212 ? 5.241 4.141 1.166 1.00 95.75 212 SER A CA 1
ATOM 1673 C C . SER A 1 212 ? 4.929 3.113 2.245 1.00 95.75 212 SER A C 1
ATOM 1675 O O . SER A 1 212 ? 4.024 3.313 3.056 1.00 95.75 212 SER A O 1
ATOM 1677 N N . SER A 1 213 ? 5.670 2.004 2.244 1.00 96.69 213 SER A N 1
ATOM 1678 C CA . SER A 1 213 ? 5.623 1.005 3.308 1.00 96.69 213 SER A CA 1
ATOM 1679 C C . SER A 1 213 ? 7.033 0.659 3.757 1.00 96.69 213 SER A C 1
ATOM 1681 O O . SER A 1 213 ? 7.841 0.191 2.956 1.00 96.69 213 SER A O 1
ATOM 1683 N N . ALA A 1 214 ? 7.314 0.824 5.046 1.00 96.06 214 ALA A N 1
ATOM 1684 C CA . ALA A 1 214 ? 8.545 0.332 5.645 1.00 96.06 214 ALA A CA 1
ATOM 1685 C C . ALA A 1 214 ? 8.539 -1.204 5.679 1.00 96.06 214 ALA A C 1
ATOM 1687 O O . ALA A 1 214 ? 7.540 -1.826 6.049 1.00 96.06 214 ALA A O 1
ATOM 1688 N N . LEU A 1 215 ? 9.670 -1.809 5.314 1.00 94.19 215 LEU A N 1
ATOM 1689 C CA . LEU A 1 215 ? 9.867 -3.256 5.300 1.00 94.19 215 LEU A CA 1
ATOM 1690 C C . LEU A 1 215 ? 11.093 -3.628 6.145 1.00 94.19 215 LEU A C 1
ATOM 1692 O O . LEU A 1 215 ? 12.106 -2.928 6.080 1.00 94.19 215 LEU A O 1
ATOM 1696 N N . PRO A 1 216 ? 11.045 -4.729 6.914 1.00 92.69 216 PRO A N 1
ATOM 1697 C CA . PRO A 1 216 ? 12.216 -5.256 7.607 1.00 92.69 216 PRO A CA 1
ATOM 1698 C C . PRO A 1 216 ? 13.359 -5.614 6.629 1.00 92.69 216 PRO A C 1
ATOM 1700 O O . PRO A 1 216 ? 13.208 -6.556 5.843 1.00 92.69 216 PRO A O 1
ATOM 1703 N N . PRO A 1 217 ? 14.521 -4.931 6.667 1.00 88.12 217 PRO A N 1
ATOM 1704 C CA . PRO A 1 217 ? 15.530 -5.010 5.600 1.00 88.12 217 PRO A CA 1
ATOM 1705 C C . PRO A 1 217 ? 16.252 -6.361 5.512 1.00 88.12 217 PRO A C 1
ATOM 1707 O O . PRO A 1 217 ? 16.767 -6.724 4.457 1.00 88.12 217 PRO A O 1
ATOM 1710 N N . HIS A 1 218 ? 16.308 -7.110 6.613 1.00 89.56 218 HIS A N 1
ATOM 1711 C CA . HIS A 1 218 ? 17.029 -8.386 6.689 1.00 89.56 218 HIS A CA 1
ATOM 1712 C C . HIS A 1 218 ? 16.117 -9.608 6.645 1.00 89.56 218 HIS A C 1
ATOM 1714 O O . HIS A 1 218 ? 16.610 -10.727 6.523 1.00 89.56 218 HIS A O 1
ATOM 1720 N N . THR A 1 219 ? 14.804 -9.407 6.757 1.00 94.06 219 THR A N 1
ATOM 1721 C CA . THR A 1 219 ? 13.841 -10.507 6.820 1.00 94.06 219 THR A CA 1
ATOM 1722 C C . THR A 1 219 ? 12.816 -10.486 5.698 1.00 94.06 219 THR A C 1
ATOM 1724 O O . THR A 1 219 ? 12.198 -11.519 5.470 1.00 94.06 219 THR A O 1
ATOM 1727 N N . SER A 1 220 ? 12.675 -9.380 4.960 1.00 95.62 220 SER A N 1
ATOM 1728 C CA . SER A 1 220 ? 11.774 -9.291 3.804 1.00 95.62 220 SER A CA 1
ATOM 1729 C C . SER A 1 220 ? 12.471 -9.743 2.520 1.00 95.62 220 SER A C 1
ATOM 1731 O O . SER A 1 220 ? 13.593 -9.327 2.213 1.00 95.62 220 SER A O 1
ATOM 1733 N N . ASN A 1 221 ? 11.798 -10.588 1.742 1.00 96.69 221 ASN A N 1
ATOM 1734 C CA . ASN A 1 221 ? 12.298 -11.099 0.467 1.00 96.69 221 ASN A CA 1
ATOM 1735 C C . ASN A 1 221 ? 11.201 -10.940 -0.583 1.00 96.69 221 ASN A C 1
ATOM 1737 O O . ASN A 1 221 ? 10.229 -11.695 -0.579 1.00 96.69 221 ASN A O 1
ATOM 1741 N N . LEU A 1 222 ? 11.359 -9.949 -1.463 1.00 97.56 222 LEU A N 1
ATOM 1742 C CA . LEU A 1 222 ? 10.304 -9.527 -2.378 1.00 97.56 222 LEU A CA 1
ATOM 1743 C C . LEU A 1 222 ? 10.454 -10.157 -3.765 1.00 97.56 222 LEU A C 1
ATOM 1745 O O . LEU A 1 222 ? 11.561 -10.265 -4.296 1.00 97.56 222 LEU A O 1
ATOM 1749 N N . TYR A 1 223 ? 9.316 -10.504 -4.362 1.00 98.06 223 TYR A N 1
ATOM 1750 C CA . TYR A 1 223 ? 9.189 -11.098 -5.694 1.00 98.06 223 TYR A CA 1
ATOM 1751 C C . TYR A 1 223 ? 7.975 -10.497 -6.412 1.00 98.06 223 TYR A C 1
ATOM 1753 O O . TYR A 1 223 ? 6.948 -10.278 -5.774 1.00 98.06 223 TYR A O 1
ATOM 1761 N N . GLY A 1 224 ? 8.048 -10.276 -7.727 1.00 97.50 224 GLY A N 1
ATOM 1762 C CA . GLY A 1 224 ? 6.927 -9.765 -8.531 1.00 97.50 224 GLY A CA 1
ATOM 1763 C C . GLY A 1 224 ? 7.216 -8.406 -9.165 1.00 97.50 224 GLY A C 1
ATOM 1764 O O . GLY A 1 224 ? 8.320 -8.188 -9.652 1.00 97.50 224 GLY A O 1
ATOM 1765 N N . ILE A 1 225 ? 6.217 -7.516 -9.165 1.00 96.00 225 ILE A N 1
ATOM 1766 C CA . ILE A 1 225 ? 6.252 -6.161 -9.749 1.00 96.00 225 ILE A CA 1
ATOM 1767 C C . ILE A 1 225 ? 6.710 -6.201 -11.214 1.00 96.00 225 ILE A C 1
ATOM 1769 O O . ILE A 1 225 ? 7.593 -5.458 -11.611 1.00 96.00 225 ILE A O 1
ATOM 1773 N N . GLY A 1 226 ? 6.148 -7.118 -12.003 1.00 95.19 226 GLY A N 1
ATOM 1774 C CA . GLY A 1 226 ? 6.520 -7.304 -13.410 1.00 95.19 226 GLY A CA 1
ATOM 1775 C C . GLY A 1 226 ? 5.747 -6.383 -14.361 1.00 95.19 226 GLY A C 1
ATOM 1776 O O . GLY A 1 226 ? 4.712 -5.860 -13.985 1.00 95.19 226 GLY A O 1
ATOM 1777 N N . GLU A 1 227 ? 6.142 -6.216 -15.617 1.00 97.50 227 GLU A N 1
ATOM 1778 C CA . GLU A 1 227 ? 7.103 -7.053 -16.336 1.00 97.50 227 GLU A CA 1
ATOM 1779 C C . GLU A 1 227 ? 8.469 -6.376 -16.534 1.00 97.50 227 GLU A C 1
ATOM 1781 O O . GLU A 1 227 ? 8.567 -5.309 -17.142 1.00 97.50 227 GLU A O 1
ATOM 1786 N N . HIS A 1 228 ? 9.528 -7.053 -16.074 1.00 97.75 228 HIS A N 1
ATOM 1787 C CA . HIS A 1 228 ? 10.925 -6.653 -16.254 1.00 97.75 228 HIS A CA 1
ATOM 1788 C C . HIS A 1 228 ? 11.794 -7.895 -16.423 1.00 97.75 228 HIS A C 1
ATOM 1790 O O . HIS A 1 228 ? 11.610 -8.891 -15.720 1.00 97.75 228 HIS A O 1
ATOM 1796 N N . THR A 1 229 ? 12.813 -7.807 -17.272 1.00 98.12 229 THR A N 1
ATOM 1797 C CA . THR A 1 229 ? 13.907 -8.783 -17.265 1.00 98.12 229 THR A CA 1
ATOM 1798 C C . THR A 1 229 ? 14.890 -8.416 -16.161 1.00 98.12 229 THR A C 1
ATOM 1800 O O . THR A 1 229 ? 15.408 -7.298 -16.132 1.00 98.12 229 THR A O 1
ATOM 1803 N N . LYS A 1 230 ? 15.148 -9.360 -15.251 1.00 97.19 230 LYS A N 1
ATOM 1804 C CA . LYS A 1 230 ? 16.035 -9.198 -14.090 1.00 97.19 230 LYS A CA 1
ATOM 1805 C C . LYS A 1 230 ? 17.029 -10.352 -14.010 1.00 97.19 230 LYS A C 1
ATOM 1807 O O . LYS A 1 230 ? 16.722 -11.474 -14.400 1.00 97.19 230 LYS A O 1
ATOM 1812 N N . SER A 1 231 ? 18.210 -10.080 -13.461 1.00 95.88 231 SER A N 1
ATOM 1813 C CA . SER A 1 231 ? 19.251 -11.092 -13.220 1.00 95.88 231 SER A CA 1
ATOM 1814 C C . SER A 1 231 ? 18.933 -12.035 -12.053 1.00 95.88 231 SER A C 1
ATOM 1816 O O . SER A 1 231 ? 19.553 -13.087 -11.923 1.00 95.88 231 SER A O 1
ATOM 1818 N N . SER A 1 232 ? 17.972 -11.669 -11.204 1.00 96.94 232 SER A N 1
ATOM 1819 C CA . SER A 1 232 ? 17.521 -12.448 -10.053 1.00 96.94 232 SER A CA 1
ATOM 1820 C C . SER A 1 232 ? 16.000 -12.431 -9.972 1.00 96.94 232 SER A C 1
ATOM 1822 O O . SER A 1 232 ? 15.372 -11.414 -10.264 1.00 96.94 232 SER A O 1
ATOM 1824 N N . PHE A 1 233 ? 15.412 -13.545 -9.527 1.00 96.81 233 PHE A N 1
ATOM 1825 C CA . PHE A 1 233 ? 13.982 -13.610 -9.228 1.00 96.81 233 PHE A CA 1
ATOM 1826 C C . PHE A 1 233 ? 13.628 -12.819 -7.959 1.00 96.81 233 PHE A C 1
ATOM 1828 O O . PHE A 1 233 ? 12.598 -12.148 -7.918 1.00 96.81 233 PHE A O 1
ATOM 1835 N N . ARG A 1 234 ? 14.501 -12.852 -6.938 1.00 96.75 234 ARG A N 1
ATOM 1836 C CA . ARG A 1 234 ? 14.375 -11.989 -5.756 1.00 96.75 234 ARG A CA 1
ATOM 1837 C C . ARG A 1 234 ? 14.760 -10.565 -6.141 1.00 96.75 234 ARG A C 1
ATOM 1839 O O . ARG A 1 234 ? 15.892 -10.322 -6.577 1.00 96.75 234 ARG A O 1
ATOM 1846 N N . LEU A 1 235 ? 13.853 -9.627 -5.892 1.00 95.88 235 LEU A N 1
ATOM 1847 C CA . LEU A 1 235 ? 14.087 -8.207 -6.107 1.00 95.88 235 LEU A CA 1
ATOM 1848 C C . LEU A 1 235 ? 15.254 -7.726 -5.233 1.00 95.88 235 LEU A C 1
ATOM 1850 O O . LEU A 1 235 ? 15.288 -7.950 -4.022 1.00 95.88 235 LEU A O 1
ATOM 1854 N N . GLN A 1 236 ? 16.227 -7.083 -5.874 1.00 93.56 236 GLN A N 1
ATOM 1855 C CA . GLN A 1 236 ? 17.353 -6.436 -5.208 1.00 93.56 236 GLN A CA 1
ATOM 1856 C C . GLN A 1 236 ? 16.923 -5.114 -4.560 1.00 93.56 236 GLN A C 1
ATOM 1858 O O . GLN A 1 236 ? 15.906 -4.525 -4.931 1.00 93.56 236 GLN A O 1
ATOM 1863 N N . HIS A 1 237 ? 17.692 -4.648 -3.580 1.00 90.56 237 HIS A N 1
ATOM 1864 C CA . HIS A 1 237 ? 17.486 -3.324 -2.997 1.00 90.56 237 HIS A CA 1
ATOM 1865 C C . HIS A 1 237 ? 18.007 -2.224 -3.929 1.00 90.56 237 HIS A C 1
ATOM 1867 O O . HIS A 1 237 ? 18.793 -2.485 -4.838 1.00 90.56 237 HIS A O 1
ATOM 1873 N N . ASN A 1 238 ? 17.599 -0.990 -3.651 1.00 88.75 238 ASN A N 1
ATOM 1874 C CA . ASN A 1 238 ? 17.995 0.237 -4.341 1.00 88.75 238 ASN A CA 1
ATOM 1875 C C . ASN A 1 238 ? 17.726 0.189 -5.850 1.00 88.75 238 ASN A C 1
ATOM 1877 O O . ASN A 1 238 ? 18.581 0.539 -6.660 1.00 88.75 238 ASN A O 1
ATOM 1881 N N . GLN A 1 239 ? 16.524 -0.254 -6.219 1.00 91.31 239 GLN A N 1
ATOM 1882 C CA . GLN A 1 239 ? 16.073 -0.277 -7.607 1.00 91.31 239 GLN A CA 1
ATOM 1883 C C . GLN A 1 239 ? 14.728 0.418 -7.774 1.00 91.31 239 GLN A C 1
ATOM 1885 O O . GLN A 1 239 ? 13.917 0.490 -6.846 1.00 91.31 239 GLN A O 1
ATOM 1890 N N . THR A 1 240 ? 14.492 0.847 -9.006 1.00 93.44 240 THR A N 1
ATOM 1891 C CA . THR A 1 240 ? 13.250 1.466 -9.442 1.00 93.44 240 THR A CA 1
ATOM 1892 C C . THR A 1 240 ? 12.618 0.603 -10.527 1.00 93.44 240 THR A C 1
ATOM 1894 O O . THR A 1 240 ? 13.266 0.261 -11.514 1.00 93.44 240 THR A O 1
ATOM 1897 N N . LEU A 1 241 ? 11.357 0.228 -10.329 1.00 94.81 241 LEU A N 1
ATOM 1898 C CA . LEU A 1 241 ? 10.577 -0.627 -11.218 1.00 94.81 241 LEU A CA 1
ATOM 1899 C C . LEU A 1 241 ? 9.436 0.205 -11.801 1.00 94.81 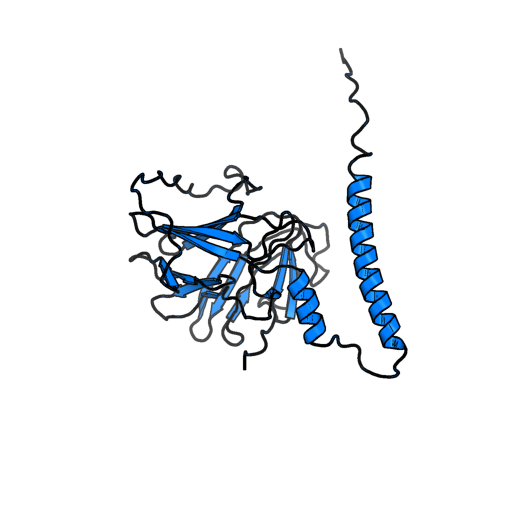241 LEU A C 1
ATOM 1901 O O . LEU A 1 241 ? 8.490 0.562 -11.094 1.00 94.81 241 LEU A O 1
ATOM 1905 N N . THR A 1 242 ? 9.546 0.537 -13.085 1.00 95.31 242 THR A N 1
ATOM 1906 C CA . THR A 1 242 ? 8.513 1.280 -13.817 1.00 95.31 242 THR A CA 1
ATOM 1907 C C . THR A 1 242 ? 7.486 0.311 -14.382 1.00 95.31 242 THR A C 1
ATOM 1909 O O . THR A 1 242 ? 7.855 -0.684 -14.999 1.00 95.31 242 THR A O 1
ATOM 1912 N N . LEU A 1 243 ? 6.203 0.607 -14.213 1.00 95.75 243 LEU A N 1
ATOM 1913 C CA . LEU A 1 243 ? 5.105 -0.172 -14.779 1.00 95.75 243 LEU A CA 1
ATOM 1914 C C . LEU A 1 243 ? 4.362 0.690 -15.792 1.00 95.75 243 LEU A C 1
ATOM 1916 O O . LEU A 1 243 ? 3.638 1.619 -15.430 1.00 95.75 243 LEU A O 1
ATOM 1920 N N . TRP A 1 244 ? 4.623 0.394 -17.061 1.00 95.38 244 TRP A N 1
ATOM 1921 C CA . TRP A 1 244 ? 3.992 0.997 -18.224 1.00 95.38 244 TRP A CA 1
ATOM 1922 C C . TRP A 1 244 ? 4.179 0.051 -19.402 1.00 95.38 244 TRP A C 1
ATOM 1924 O O . TRP A 1 244 ? 5.314 -0.236 -19.783 1.00 95.38 244 TRP A O 1
ATOM 1934 N N . ASN A 1 245 ? 3.080 -0.444 -19.965 1.00 96.06 245 ASN A N 1
ATOM 1935 C CA . ASN A 1 245 ? 3.150 -1.393 -21.069 1.00 96.06 245 ASN A CA 1
ATOM 1936 C C . ASN A 1 245 ? 3.804 -0.718 -22.282 1.00 96.06 245 ASN A C 1
ATOM 1938 O O . ASN A 1 245 ? 3.266 0.246 -22.831 1.00 96.06 245 ASN A O 1
ATOM 1942 N N . ALA A 1 246 ? 4.958 -1.229 -22.694 1.00 96.06 246 ALA A N 1
ATOM 1943 C CA . ALA A 1 246 ? 5.756 -0.696 -23.782 1.00 96.06 246 ALA A CA 1
ATOM 1944 C C . ALA A 1 246 ? 6.258 -1.819 -24.691 1.00 96.06 246 ALA A C 1
ATOM 1946 O O . ALA A 1 246 ? 6.594 -2.912 -24.239 1.00 96.06 246 ALA A O 1
ATOM 1947 N N . ASP A 1 247 ? 6.336 -1.524 -25.986 1.00 97.88 247 ASP A N 1
ATOM 1948 C CA . ASP A 1 247 ? 6.935 -2.420 -26.973 1.00 97.88 247 ASP A CA 1
ATOM 1949 C C . ASP A 1 247 ? 8.467 -2.327 -26.896 1.00 97.88 247 ASP A C 1
ATOM 1951 O O . ASP A 1 247 ? 9.117 -1.585 -27.635 1.00 97.88 247 ASP A O 1
ATOM 1955 N N . ILE A 1 248 ? 9.037 -3.013 -25.905 1.00 97.75 248 ILE A N 1
ATOM 1956 C CA . ILE A 1 248 ? 10.473 -3.062 -25.625 1.00 97.75 248 ILE A CA 1
ATOM 1957 C C . ILE A 1 248 ? 10.883 -4.530 -25.529 1.00 97.75 248 ILE A C 1
ATOM 1959 O O . ILE A 1 248 ? 10.299 -5.300 -24.775 1.00 97.75 248 ILE A O 1
ATOM 1963 N N . ALA A 1 249 ? 11.914 -4.924 -26.280 1.00 97.94 249 ALA A N 1
ATOM 1964 C CA . ALA A 1 249 ? 12.397 -6.301 -26.287 1.00 97.94 249 ALA A CA 1
ATOM 1965 C C . ALA A 1 249 ? 12.899 -6.743 -24.900 1.00 97.94 249 ALA A C 1
ATOM 1967 O O . ALA A 1 249 ? 13.742 -6.074 -24.299 1.00 97.94 249 ALA A O 1
ATOM 1968 N N . SER A 1 250 ? 12.486 -7.933 -24.454 1.00 97.75 250 SER A N 1
ATOM 1969 C CA . SER A 1 250 ? 12.851 -8.509 -23.147 1.00 97.75 250 SER A CA 1
ATOM 1970 C C . SER A 1 250 ? 14.349 -8.798 -22.971 1.00 97.75 250 SER A C 1
ATOM 1972 O O . SER A 1 250 ? 14.809 -9.027 -21.858 1.00 97.75 250 SER A O 1
ATOM 1974 N N . ALA A 1 251 ? 15.155 -8.728 -24.032 1.00 97.12 251 ALA A N 1
ATOM 1975 C CA . ALA A 1 251 ? 16.615 -8.745 -23.916 1.00 97.12 251 ALA A CA 1
ATOM 1976 C C . ALA A 1 251 ? 17.181 -7.492 -23.205 1.00 97.12 251 ALA A C 1
ATOM 1978 O O . ALA A 1 251 ? 18.347 -7.484 -22.812 1.00 97.12 251 ALA A O 1
ATOM 1979 N N . LYS A 1 252 ? 16.385 -6.422 -23.050 1.00 97.12 252 LYS A N 1
ATOM 1980 C CA . LYS A 1 252 ? 16.749 -5.216 -22.297 1.00 97.12 252 LYS A CA 1
ATOM 1981 C C . LYS A 1 252 ? 16.436 -5.413 -20.810 1.00 97.12 252 LYS A C 1
ATOM 1983 O O . LYS A 1 252 ? 15.278 -5.514 -20.419 1.00 97.12 252 LYS A O 1
ATOM 1988 N N . ILE A 1 253 ? 17.482 -5.458 -19.991 1.00 96.00 253 ILE A N 1
ATOM 1989 C CA . ILE A 1 253 ? 17.385 -5.617 -18.535 1.00 96.00 253 ILE A CA 1
ATOM 1990 C C . ILE A 1 253 ? 16.892 -4.301 -17.906 1.00 96.00 253 ILE A C 1
ATOM 1992 O O . ILE A 1 253 ? 17.207 -3.222 -18.404 1.00 96.00 253 ILE A O 1
ATOM 1996 N N . ASP A 1 254 ? 16.112 -4.407 -16.828 1.00 94.75 254 ASP A N 1
ATOM 1997 C CA . ASP A 1 254 ? 15.640 -3.302 -15.974 1.00 94.75 254 ASP A CA 1
ATOM 1998 C C . ASP A 1 254 ? 14.648 -2.296 -16.589 1.00 94.75 254 ASP A C 1
ATOM 2000 O O . ASP A 1 254 ? 14.178 -1.406 -15.880 1.00 94.75 254 ASP A O 1
ATOM 2004 N N . LEU A 1 255 ? 14.257 -2.451 -17.856 1.00 95.94 255 LEU A N 1
ATOM 2005 C CA . LEU A 1 255 ? 13.215 -1.626 -18.479 1.00 95.94 255 LEU A CA 1
ATOM 2006 C C . LEU A 1 255 ? 11.812 -2.193 -18.230 1.00 95.94 255 LEU A C 1
ATOM 2008 O O . LEU A 1 255 ? 11.649 -3.398 -18.046 1.00 95.94 255 LEU A O 1
ATOM 2012 N N . ASN A 1 256 ? 10.803 -1.319 -18.250 1.00 96.00 256 ASN A N 1
ATOM 2013 C CA . ASN A 1 256 ? 9.400 -1.721 -18.344 1.00 96.00 256 ASN A CA 1
ATOM 2014 C C . ASN A 1 256 ? 9.139 -2.412 -19.691 1.00 96.00 256 ASN A C 1
ATOM 2016 O O . ASN A 1 256 ? 9.647 -1.964 -20.719 1.00 96.00 256 ASN A O 1
ATOM 2020 N N . LEU A 1 257 ? 8.353 -3.489 -19.678 1.00 97.44 257 LEU A N 1
ATOM 2021 C CA . LEU A 1 257 ? 8.077 -4.310 -20.860 1.00 97.44 257 LEU A CA 1
ATOM 2022 C C . LEU A 1 257 ? 6.576 -4.312 -21.198 1.00 97.44 257 LEU A C 1
ATOM 2024 O O . LEU A 1 257 ? 5.895 -3.301 -21.029 1.00 97.44 257 LEU A O 1
ATOM 2028 N N . TYR A 1 258 ? 6.053 -5.418 -21.722 1.00 97.44 258 TYR A N 1
ATOM 2029 C CA . TYR A 1 258 ? 4.722 -5.503 -22.320 1.00 97.44 258 TYR A CA 1
ATOM 2030 C C . TYR A 1 258 ? 3.594 -5.532 -21.284 1.00 97.44 258 TYR A C 1
ATOM 2032 O O . TYR A 1 258 ? 2.478 -5.100 -21.583 1.00 97.44 258 TYR A O 1
ATOM 2040 N N . GLY A 1 259 ? 3.867 -6.056 -20.088 1.00 95.69 259 GLY A N 1
ATOM 2041 C CA . GLY A 1 259 ? 2.910 -6.205 -18.996 1.00 95.69 259 GLY A CA 1
ATOM 2042 C C . GLY A 1 259 ? 3.147 -5.274 -17.805 1.00 95.69 259 GLY A C 1
ATOM 2043 O O . GLY A 1 259 ? 4.269 -4.871 -17.500 1.00 95.69 259 GLY A O 1
ATOM 2044 N N . SER A 1 260 ? 2.064 -5.003 -17.073 1.00 96.25 260 SER A N 1
ATOM 2045 C CA . SER A 1 260 ? 2.081 -4.302 -15.787 1.00 96.25 260 SER A CA 1
ATOM 2046 C C . SER A 1 260 ? 1.311 -5.118 -14.749 1.00 96.25 260 SER A C 1
ATOM 2048 O O . SER A 1 260 ? 0.092 -5.268 -14.822 1.00 96.25 260 SER A O 1
ATOM 2050 N N . HIS A 1 261 ? 2.038 -5.640 -13.768 1.00 96.06 261 HIS A N 1
ATOM 2051 C CA . HIS A 1 261 ? 1.583 -6.527 -12.706 1.00 96.06 261 HIS A CA 1
ATOM 2052 C C . HIS A 1 261 ? 1.971 -5.913 -11.353 1.00 96.06 261 HIS A C 1
ATOM 2054 O O . HIS A 1 261 ? 3.006 -6.274 -10.786 1.00 96.06 261 HIS A O 1
ATOM 2060 N N . PRO A 1 262 ? 1.156 -4.981 -10.819 1.00 95.94 262 PRO A N 1
ATOM 2061 C CA . PRO A 1 262 ? 1.413 -4.240 -9.579 1.00 95.94 262 PRO A CA 1
ATOM 2062 C C . PRO A 1 262 ? 1.184 -5.096 -8.317 1.00 95.94 262 PRO A C 1
ATOM 2064 O O . PRO A 1 262 ? 0.468 -4.713 -7.391 1.00 95.94 262 PRO A O 1
ATOM 2067 N N . PHE A 1 263 ? 1.761 -6.293 -8.307 1.00 97.19 263 PHE A N 1
ATOM 2068 C CA . PHE A 1 263 ? 1.677 -7.282 -7.247 1.00 97.19 263 PHE A CA 1
ATOM 2069 C C . PHE A 1 263 ? 3.079 -7.684 -6.819 1.00 97.19 263 PHE A C 1
ATOM 2071 O O . PHE A 1 263 ? 3.909 -8.002 -7.672 1.00 97.19 263 PHE A O 1
ATOM 2078 N N . TYR A 1 264 ? 3.319 -7.750 -5.515 1.00 97.81 264 TYR A N 1
ATOM 2079 C CA . TYR A 1 264 ? 4.487 -8.433 -4.983 1.00 97.81 264 TYR A CA 1
ATOM 2080 C C . TYR A 1 264 ? 4.107 -9.435 -3.903 1.00 97.81 264 TYR A C 1
ATOM 2082 O O . TYR A 1 264 ? 3.106 -9.292 -3.199 1.00 97.81 264 TYR A O 1
ATOM 2090 N N . MET A 1 265 ? 4.951 -10.447 -3.772 1.00 98.50 265 MET A N 1
ATOM 2091 C CA . MET A 1 265 ? 4.970 -11.399 -2.676 1.00 98.50 265 MET A CA 1
ATOM 2092 C C . MET A 1 265 ? 6.171 -11.081 -1.791 1.00 98.50 265 MET A C 1
ATOM 2094 O O . MET A 1 265 ? 7.266 -10.879 -2.310 1.00 98.50 265 MET A O 1
ATOM 2098 N N . ASP A 1 266 ? 5.970 -11.052 -0.477 1.00 98.19 266 ASP A N 1
ATOM 2099 C CA . ASP A 1 266 ? 7.039 -10.908 0.511 1.00 98.19 266 ASP A CA 1
ATOM 2100 C C . ASP A 1 266 ? 7.102 -12.165 1.385 1.00 98.19 266 ASP A C 1
ATOM 2102 O O . ASP A 1 266 ? 6.134 -12.524 2.069 1.00 98.19 266 ASP A O 1
ATOM 2106 N N . VAL A 1 267 ? 8.245 -12.848 1.319 1.00 97.94 267 VAL A N 1
ATOM 2107 C CA . VAL A 1 267 ? 8.547 -14.064 2.076 1.00 97.94 267 VAL A CA 1
ATOM 2108 C C . VAL A 1 267 ? 9.443 -13.702 3.258 1.00 97.94 267 VAL A C 1
ATOM 2110 O O . VAL A 1 267 ? 10.599 -13.312 3.074 1.00 97.94 267 VAL A O 1
ATOM 2113 N N . ARG A 1 268 ? 8.935 -13.874 4.481 1.00 95.62 268 ARG A N 1
ATOM 2114 C CA . ARG A 1 268 ? 9.643 -13.530 5.719 1.00 95.62 268 ARG A CA 1
ATOM 2115 C C . ARG A 1 268 ? 10.603 -14.631 6.160 1.00 95.62 268 ARG A C 1
ATOM 2117 O O . ARG A 1 268 ? 10.234 -15.806 6.230 1.00 95.62 268 ARG A O 1
ATOM 2124 N N . SER A 1 269 ? 11.836 -14.253 6.496 1.00 92.69 269 SER A N 1
ATOM 2125 C CA . SER A 1 269 ? 12.837 -15.142 7.100 1.00 92.69 269 SER A CA 1
ATOM 2126 C C . SER A 1 269 ? 13.086 -14.821 8.580 1.00 92.69 269 SER A C 1
ATOM 2128 O O . SER A 1 269 ? 13.118 -13.644 8.932 1.00 92.69 269 SER A O 1
ATOM 2130 N N . PRO A 1 270 ? 13.376 -15.818 9.435 1.00 87.19 270 PRO A N 1
ATOM 2131 C CA . PRO A 1 270 ? 13.261 -17.258 9.187 1.00 87.19 270 PRO A CA 1
ATOM 2132 C C . PRO A 1 270 ? 11.787 -17.717 9.151 1.00 87.19 270 PRO A C 1
ATOM 2134 O O . PRO A 1 270 ? 10.903 -17.021 9.636 1.00 87.19 270 PRO A O 1
ATOM 2137 N N . GLY A 1 271 ? 11.513 -18.896 8.583 1.00 84.81 271 GLY A N 1
ATOM 2138 C CA . GLY A 1 271 ? 10.195 -19.552 8.671 1.00 84.81 271 GLY A CA 1
ATOM 2139 C C . GLY A 1 271 ? 9.317 -19.505 7.415 1.00 84.81 271 GLY A C 1
ATOM 2140 O O . GLY A 1 271 ? 8.381 -20.291 7.321 1.00 84.81 271 GLY A O 1
ATOM 2141 N N . GLY A 1 272 ? 9.616 -18.652 6.430 1.00 91.00 272 GLY A N 1
ATOM 2142 C CA . GLY A 1 272 ? 8.927 -18.657 5.130 1.00 91.00 272 GLY A CA 1
ATOM 2143 C C . GLY A 1 272 ? 7.478 -18.161 5.175 1.00 91.00 272 GLY A C 1
ATOM 2144 O O . GLY A 1 272 ? 6.714 -18.389 4.235 1.00 91.00 272 GLY A O 1
ATOM 2145 N N . ILE A 1 273 ? 7.079 -17.484 6.257 1.00 94.62 273 ILE A N 1
ATOM 2146 C CA . ILE A 1 273 ? 5.745 -16.890 6.375 1.00 94.62 273 ILE A CA 1
ATOM 2147 C C . ILE A 1 273 ? 5.599 -15.846 5.273 1.00 94.62 273 ILE A C 1
ATOM 2149 O O . ILE A 1 273 ? 6.419 -14.944 5.141 1.00 94.62 273 ILE A O 1
ATOM 2153 N N . THR A 1 274 ? 4.553 -15.980 4.470 1.00 97.75 274 THR A N 1
ATOM 2154 C CA . THR A 1 274 ? 4.420 -15.222 3.227 1.00 97.75 274 THR A CA 1
ATOM 2155 C C . THR A 1 274 ? 3.144 -14.392 3.238 1.00 97.75 274 THR A C 1
ATOM 2157 O O . THR A 1 274 ? 2.132 -14.787 3.825 1.00 97.75 274 THR A O 1
ATOM 2160 N N . HIS A 1 275 ? 3.184 -13.230 2.597 1.00 98.44 275 HIS A N 1
ATOM 2161 C CA . HIS A 1 275 ? 1.996 -12.460 2.248 1.00 98.44 275 HIS A CA 1
ATOM 2162 C C . HIS A 1 275 ? 2.161 -11.832 0.861 1.00 98.44 275 HIS A C 1
ATOM 2164 O O . HIS A 1 275 ? 3.258 -11.810 0.301 1.00 98.44 275 HIS A O 1
ATOM 2170 N N . GLY A 1 276 ? 1.056 -11.357 0.293 1.00 98.38 276 GLY A N 1
ATOM 2171 C CA . GLY A 1 276 ? 1.050 -10.660 -0.987 1.00 98.38 276 GLY A CA 1
ATOM 2172 C C . GLY A 1 276 ? 0.386 -9.299 -0.863 1.00 98.38 276 GLY A C 1
ATOM 2173 O O . GLY A 1 276 ? -0.572 -9.139 -0.106 1.00 98.38 276 GLY A O 1
ATOM 2174 N N . VAL A 1 277 ? 0.877 -8.335 -1.634 1.00 98.31 277 VAL A N 1
ATOM 2175 C CA . VAL A 1 277 ? 0.307 -6.992 -1.736 1.00 98.31 277 VAL A CA 1
ATOM 2176 C C . VAL A 1 277 ? 0.024 -6.711 -3.202 1.00 98.31 277 VAL A C 1
ATOM 2178 O O . VAL A 1 277 ? 0.910 -6.796 -4.048 1.00 98.31 277 VAL A O 1
ATOM 2181 N N . LEU A 1 278 ? -1.234 -6.388 -3.496 1.00 96.88 278 LEU A N 1
ATOM 2182 C CA . LEU A 1 278 ? -1.702 -5.991 -4.818 1.00 96.88 278 LEU A CA 1
ATOM 2183 C C . LEU A 1 278 ? -2.173 -4.542 -4.751 1.00 96.88 278 LEU A C 1
ATOM 2185 O O . LEU A 1 278 ? -3.129 -4.238 -4.036 1.00 96.88 278 LEU A O 1
ATOM 2189 N N . LEU A 1 279 ? -1.561 -3.670 -5.548 1.00 95.50 279 LEU A N 1
ATOM 2190 C CA . LEU A 1 279 ? -2.093 -2.338 -5.794 1.00 95.50 279 LEU A CA 1
ATOM 2191 C C . LEU A 1 279 ? -2.964 -2.383 -7.045 1.00 95.50 279 LEU A C 1
ATOM 2193 O O . LEU A 1 279 ? -2.471 -2.412 -8.169 1.00 95.50 279 LEU A O 1
ATOM 2197 N N . LEU A 1 280 ? -4.282 -2.399 -6.854 1.00 91.88 280 LEU A N 1
ATOM 2198 C CA . LEU A 1 280 ? -5.216 -2.483 -7.967 1.00 91.88 280 LEU A CA 1
ATOM 2199 C C . LEU A 1 280 ? -5.407 -1.118 -8.645 1.00 91.88 280 LEU A C 1
ATOM 2201 O O . LEU A 1 280 ? -6.390 -0.419 -8.404 1.00 91.88 280 LEU A O 1
ATOM 2205 N N . ASN A 1 281 ? -4.453 -0.758 -9.498 1.00 85.19 281 ASN A N 1
ATOM 2206 C CA . ASN A 1 281 ? -4.415 0.507 -10.215 1.00 85.19 281 ASN A CA 1
ATOM 2207 C C . ASN A 1 281 ? -3.929 0.293 -11.664 1.00 85.19 281 ASN A C 1
ATOM 2209 O O . ASN A 1 281 ? -3.045 -0.524 -11.901 1.00 85.19 281 ASN A O 1
ATOM 2213 N N . LEU A 1 282 ? -4.514 1.022 -12.622 1.00 68.38 282 LEU A N 1
ATOM 2214 C CA . LEU A 1 282 ? -4.110 1.055 -14.040 1.00 68.38 282 LEU A CA 1
ATOM 2215 C C . LEU A 1 282 ? -3.641 2.454 -14.470 1.00 68.38 282 LEU A C 1
ATOM 2217 O O . LEU A 1 282 ? -3.796 2.840 -15.629 1.00 68.38 282 LEU A O 1
ATOM 2221 N N . MET A 1 283 ? -3.121 3.255 -13.540 1.00 66.00 283 MET A N 1
ATOM 2222 C CA . MET A 1 283 ? -2.502 4.529 -13.894 1.00 66.00 283 MET A CA 1
ATOM 2223 C C . MET A 1 283 ? -1.353 4.303 -14.876 1.00 66.00 283 MET A C 1
ATOM 2225 O O . MET A 1 283 ? -0.582 3.356 -14.754 1.00 66.00 283 MET A O 1
ATOM 2229 N N . ALA A 1 284 ? -1.257 5.209 -15.847 1.00 54.38 284 ALA A N 1
ATOM 2230 C CA . ALA A 1 284 ? -0.311 5.125 -16.948 1.00 54.38 284 ALA A CA 1
ATOM 2231 C C . ALA A 1 284 ? 1.162 5.112 -16.500 1.00 54.38 284 ALA A C 1
ATOM 2233 O O . ALA A 1 284 ? 2.027 4.644 -17.217 1.00 54.38 284 ALA A O 1
ATOM 2234 N N . TRP A 1 285 ? 1.487 5.632 -15.323 1.00 61.50 285 TRP A N 1
ATOM 2235 C CA . TRP A 1 285 ? 2.867 5.657 -14.859 1.00 61.50 285 TRP A CA 1
ATOM 2236 C C . TRP A 1 285 ? 2.880 5.310 -13.384 1.00 61.50 285 TRP A C 1
ATOM 2238 O O . TRP A 1 285 ? 2.425 6.100 -12.558 1.00 61.50 285 TRP A O 1
ATOM 2248 N N . MET A 1 286 ? 3.376 4.116 -13.058 1.00 78.69 286 MET A N 1
ATOM 2249 C CA . MET A 1 286 ? 3.636 3.722 -11.680 1.00 78.69 286 MET A CA 1
ATOM 2250 C C . MET A 1 286 ? 5.120 3.443 -11.489 1.00 78.69 286 MET A C 1
ATOM 2252 O O . MET A 1 286 ? 5.724 2.676 -12.240 1.00 78.69 286 MET A O 1
ATOM 2256 N N . LEU A 1 287 ? 5.687 4.079 -10.468 1.00 75.94 287 LEU A N 1
ATOM 2257 C CA . LEU A 1 287 ? 7.071 3.919 -10.062 1.00 75.94 287 LEU A CA 1
ATOM 2258 C C . LEU A 1 287 ? 7.094 3.213 -8.709 1.00 75.94 287 LEU A C 1
ATOM 2260 O O . LEU A 1 287 ? 6.540 3.728 -7.741 1.00 75.94 287 LEU A O 1
ATOM 2264 N N . CYS A 1 288 ? 7.714 2.039 -8.637 1.00 75.25 288 CYS A N 1
ATOM 2265 C CA . CYS A 1 288 ? 7.967 1.371 -7.367 1.00 75.25 288 CYS A CA 1
ATOM 2266 C C . CYS A 1 288 ? 9.459 1.441 -7.051 1.00 75.25 288 CYS A C 1
ATOM 2268 O O . CYS A 1 288 ? 10.280 0.929 -7.812 1.00 75.25 288 CYS A O 1
ATOM 2270 N N . THR A 1 289 ? 9.805 2.085 -5.941 1.00 75.94 289 THR A N 1
ATOM 2271 C CA . THR A 1 289 ? 11.177 2.178 -5.448 1.00 75.94 289 THR A CA 1
ATOM 2272 C C . THR A 1 289 ? 11.360 1.230 -4.270 1.00 75.94 289 THR A C 1
ATOM 2274 O O . THR A 1 289 ? 10.585 1.222 -3.315 1.00 75.94 289 THR A O 1
ATOM 2277 N N . LEU A 1 290 ? 12.399 0.403 -4.340 1.00 70.88 290 LEU A N 1
ATOM 2278 C CA . LEU A 1 290 ? 12.836 -0.438 -3.232 1.00 70.88 290 LEU A CA 1
ATOM 2279 C C . LEU A 1 290 ? 14.110 0.176 -2.680 1.00 70.88 290 LEU A C 1
ATOM 2281 O O . LEU A 1 290 ? 15.147 0.072 -3.321 1.00 70.88 290 LEU A O 1
ATOM 2285 N N . GLY A 1 291 ? 14.036 0.833 -1.527 1.00 66.31 291 GLY A N 1
ATOM 2286 C CA . GLY A 1 291 ? 15.184 1.468 -0.877 1.00 66.31 291 GLY A CA 1
ATOM 2287 C C . GLY A 1 291 ? 15.526 0.812 0.457 1.00 66.31 291 GLY A C 1
ATOM 2288 O O . GLY A 1 291 ? 14.657 0.253 1.126 1.00 66.31 291 GLY A O 1
ATOM 2289 N N . ILE A 1 292 ? 16.789 0.905 0.870 1.00 58.69 292 ILE A N 1
ATOM 2290 C CA . ILE A 1 292 ? 17.175 0.627 2.258 1.00 58.69 292 ILE A CA 1
ATOM 2291 C C . ILE A 1 292 ? 16.896 1.892 3.071 1.00 58.69 292 ILE A C 1
ATOM 2293 O O . ILE A 1 292 ? 17.577 2.903 2.912 1.00 58.69 292 ILE A O 1
ATOM 2297 N N . GLY A 1 293 ? 15.893 1.848 3.948 1.00 52.03 293 GLY A N 1
ATOM 2298 C CA . GLY A 1 293 ? 15.703 2.904 4.937 1.00 52.03 293 GLY A CA 1
ATOM 2299 C C . GLY A 1 293 ? 16.911 2.947 5.871 1.00 52.03 293 GLY A C 1
ATOM 2300 O O . GLY A 1 293 ? 17.216 1.948 6.522 1.00 52.03 293 GLY A O 1
ATOM 2301 N N . LEU A 1 294 ? 17.611 4.085 5.934 1.00 33.91 294 LEU A N 1
ATOM 2302 C CA . LEU A 1 294 ? 18.593 4.324 6.993 1.00 33.91 294 LEU A CA 1
ATOM 2303 C C . LEU A 1 294 ? 17.893 4.133 8.350 1.00 33.91 294 LEU A C 1
ATOM 2305 O O . LEU A 1 294 ? 16.785 4.657 8.514 1.00 33.91 294 LEU A O 1
ATOM 2309 N N . PRO A 1 295 ? 18.487 3.385 9.299 1.00 31.84 295 PRO A N 1
ATOM 2310 C CA . PRO A 1 295 ? 17.882 3.187 10.606 1.00 31.84 295 PRO A CA 1
ATOM 2311 C C . PRO A 1 295 ? 17.658 4.549 11.262 1.00 31.84 295 PRO A C 1
ATOM 2313 O O . PRO A 1 295 ? 18.570 5.374 11.333 1.00 31.84 295 PRO A O 1
ATOM 2316 N N . THR A 1 296 ? 16.431 4.785 11.721 1.00 32.47 296 THR A N 1
ATOM 2317 C CA . THR A 1 296 ? 16.117 5.898 12.617 1.00 32.47 296 THR A CA 1
ATOM 2318 C C . THR A 1 296 ? 16.982 5.730 13.865 1.00 32.47 296 THR A C 1
ATOM 2320 O O . THR A 1 296 ? 16.849 4.717 14.556 1.00 32.47 296 THR A O 1
ATOM 2323 N N . ARG A 1 297 ? 17.923 6.656 14.078 1.00 25.72 297 ARG A N 1
ATOM 2324 C CA . ARG A 1 297 ? 18.707 6.745 15.316 1.00 25.72 297 ARG A CA 1
ATOM 2325 C C . ARG A 1 297 ? 17.819 7.121 16.492 1.00 25.72 297 ARG A C 1
ATOM 2327 O O . ARG A 1 297 ? 16.879 7.915 16.270 1.00 25.72 297 ARG A O 1
#

Radius of gyration: 22.53 Å; chains: 1; bounding box: 65×48×72 Å

Foldseek 3Di:
DDDDDDDDPDDVPPVCVVVVVVVVVVVVVVVVVVVVVVVVPVDDDDDDDDDPVVVLVVLVLQFFFWFWQFWDADPVLFKIKTKIAGPDWHCPPHTFQGIKIWMWGDPDLQDIDIDIDRPPDDDDADDCVRPPDPDDDPPPPPPPDDDRHRDPDQWDKRDDPSHQWIKIWGRDRNTWIWIAGNVPRHTDWTLHDDPSRSLSHFTHHPQDTHHDTDDDPPFKWKADQDDFQEPDRTDDAFAKAKAAADPDDNVDGRDHYHGGFQKMKIQTPDPRDIDMDGDRDDRRIDIDHGHDDDDDD

pLDDT: mean 80.14, std 22.3, range [25.72, 98.56]

Organism: NCBI:txid158383